Protein AF-0000000074528475 (afdb_homodimer)

Solvent-accessible surface area (backbone atoms only — not comparable to full-atom values): 18283 Å² total; per-residue (Å²): 131,87,57,71,60,42,87,78,33,61,71,55,37,51,51,33,53,51,33,56,56,43,53,60,43,40,64,54,45,65,37,31,79,77,36,40,84,79,42,45,85,82,44,47,70,70,46,51,44,47,40,41,65,72,40,36,66,76,56,56,47,45,60,71,68,71,45,48,54,48,57,44,45,52,42,52,44,38,60,70,51,47,49,62,44,30,58,54,47,39,50,26,50,61,68,47,45,54,80,47,40,64,59,42,37,41,48,19,33,33,47,39,51,58,45,47,27,53,52,41,23,25,72,69,24,83,90,37,54,52,82,47,63,66,54,52,47,54,59,42,49,60,35,50,54,29,49,52,49,30,52,49,39,70,75,28,91,48,71,52,45,64,73,62,51,57,56,74,72,106,132,88,58,70,60,41,88,80,33,62,70,54,37,51,52,32,52,53,32,57,54,42,54,60,42,41,66,56,44,65,36,31,80,76,36,40,85,80,42,45,84,80,45,48,69,68,45,51,44,46,40,40,65,71,40,37,66,76,56,57,48,43,58,70,69,70,45,49,54,46,57,45,44,51,41,51,44,37,62,70,51,49,49,61,44,30,56,54,47,38,50,25,50,60,69,46,44,53,79,48,40,62,60,42,37,41,49,20,33,33,47,38,50,59,44,47,28,53,53,39,23,26,72,70,24,83,90,38,55,51,84,50,62,67,54,52,47,55,58,43,50,62,33,51,52,31,50,52,49,30,50,50,41,69,76,28,89,49,71,53,46,61,72,62,52,58,57,74,74,104

InterPro domains:
  IPR016964 Sigma intracellular receptor 2 [PIRSF031032] (12-163)
  IPR033118 EXPERA domain [PF05241] (47-153)
  IPR033118 EXPERA domain [PS51751] (11-150)
  IPR051987 Sigma-2 receptor-like [PTHR31204] (5-165)

Structure (mmCIF, N/CA/C/O backbone):
data_AF-0000000074528475-model_v1
#
loop_
_entity.id
_entity.type
_entity.pdbx_description
1 polymer 'Uncharacterized protein FM151'
#
loop_
_atom_site.group_PDB
_atom_site.id
_atom_site.type_symbol
_atom_site.label_atom_id
_atom_site.label_alt_id
_atom_site.label_comp_id
_atom_site.label_asym_id
_atom_site.label_entity_id
_atom_site.label_seq_id
_atom_site.pdbx_PDB_ins_code
_atom_site.Cartn_x
_atom_site.Cartn_y
_atom_site.Cartn_z
_atom_site.occupancy
_atom_site.B_iso_or_equiv
_atom_site.auth_seq_id
_atom_site.auth_comp_id
_atom_site.auth_asym_id
_atom_site.auth_atom_id
_atom_site.pdbx_PDB_model_num
ATOM 1 N N . MET A 1 1 ? 10.703 29.344 15.305 1 57.25 1 MET A N 1
ATOM 2 C CA . MET A 1 1 ? 11.805 28.922 16.172 1 57.25 1 MET A CA 1
ATOM 3 C C . MET A 1 1 ? 12.75 27.984 15.422 1 57.25 1 MET A C 1
ATOM 5 O O . MET A 1 1 ? 12.336 27.281 14.5 1 57.25 1 MET A O 1
ATOM 9 N N . ALA A 1 2 ? 14.094 28.062 15.734 1 72.69 2 ALA A N 1
ATOM 10 C CA . ALA A 1 2 ? 15.133 27.297 15.039 1 72.69 2 ALA A CA 1
ATOM 11 C C . ALA A 1 2 ? 14.984 25.812 15.305 1 72.69 2 ALA A C 1
ATOM 13 O O . ALA A 1 2 ? 14.688 25.391 16.422 1 72.69 2 ALA A O 1
ATOM 14 N N . VAL A 1 3 ? 14.945 24.969 14.242 1 78.62 3 VAL A N 1
ATOM 15 C CA . VAL A 1 3 ? 14.922 23.516 14.344 1 78.62 3 VAL A CA 1
ATOM 16 C C . VAL A 1 3 ? 16.266 23.016 14.867 1 78.62 3 VAL A C 1
ATOM 18 O O . VAL A 1 3 ? 17.328 23.375 14.328 1 78.62 3 VAL A O 1
ATOM 21 N N . PRO A 1 4 ? 16.219 22.344 15.984 1 84.19 4 PRO A N 1
ATOM 22 C CA . PRO A 1 4 ? 17.469 21.781 16.484 1 84.19 4 PRO A CA 1
ATOM 23 C C . PRO A 1 4 ? 18.188 20.922 15.453 1 84.19 4 PRO A C 1
ATOM 25 O O . PRO A 1 4 ? 17.562 20.453 14.492 1 84.19 4 PRO A O 1
ATOM 28 N N . SER A 1 5 ? 19.5 20.812 15.695 1 85.81 5 SER A N 1
ATOM 29 C CA . SER A 1 5 ? 20.297 19.938 14.82 1 85.81 5 SER A CA 1
ATOM 30 C C . SER A 1 5 ? 19.688 18.547 14.75 1 85.81 5 SER A C 1
ATOM 32 O O . SER A 1 5 ? 19.062 18.078 15.695 1 85.81 5 SER A O 1
ATOM 34 N N . ILE A 1 6 ? 19.922 17.875 13.641 1 88.5 6 ILE A N 1
ATOM 35 C CA . ILE A 1 6 ? 19.359 16.547 13.422 1 88.5 6 ILE A CA 1
ATOM 36 C C . ILE A 1 6 ? 19.938 15.57 14.445 1 88.5 6 ILE A C 1
ATOM 38 O O . ILE A 1 6 ? 19.281 14.594 14.82 1 88.5 6 ILE A O 1
ATOM 42 N N . PHE A 1 7 ? 21.141 15.758 14.961 1 88.75 7 PHE A N 1
ATOM 43 C CA . PHE A 1 7 ? 21.797 14.875 15.906 1 88.75 7 PHE A CA 1
ATOM 44 C C . PHE A 1 7 ? 21.125 14.945 17.281 1 88.75 7 PHE A C 1
ATOM 46 O O . PHE A 1 7 ? 21.328 14.062 18.109 1 88.75 7 PHE A O 1
ATOM 53 N N . SER A 1 8 ? 20.328 15.938 17.516 1 88.81 8 SER A N 1
ATOM 54 C CA . SER A 1 8 ? 19.594 16.078 18.766 1 88.81 8 SER A CA 1
ATOM 55 C C . SER A 1 8 ? 18.172 15.539 18.641 1 88.81 8 SER A C 1
ATOM 57 O O . SER A 1 8 ? 17.406 15.594 19.609 1 88.81 8 SER A O 1
ATOM 59 N N . ARG A 1 9 ? 17.859 15.023 17.5 1 92.19 9 ARG A N 1
ATOM 60 C CA . ARG A 1 9 ? 16.562 14.422 17.203 1 92.19 9 ARG A CA 1
ATOM 61 C C . ARG A 1 9 ? 16.719 12.961 16.797 1 92.19 9 ARG A C 1
ATOM 63 O O . ARG A 1 9 ? 16.641 12.625 15.617 1 92.19 9 ARG A O 1
ATOM 70 N N . PRO A 1 10 ? 16.828 12.125 17.719 1 93.31 10 PRO A N 1
ATOM 71 C CA . PRO A 1 10 ? 17.25 10.75 17.422 1 93.31 10 PRO A CA 1
ATOM 72 C C . PRO A 1 10 ? 16.281 10.039 16.469 1 93.31 10 PRO A C 1
ATOM 74 O O . PRO A 1 10 ? 16.719 9.305 15.586 1 93.31 10 PRO A O 1
ATOM 77 N N . LEU A 1 11 ? 15.016 10.195 16.719 1 94.88 11 LEU A N 1
ATOM 78 C CA . LEU A 1 11 ? 14.062 9.516 15.844 1 94.88 11 LEU A CA 1
ATOM 79 C C . LEU A 1 11 ? 14.156 10.055 14.422 1 94.88 11 LEU A C 1
ATOM 81 O O . LEU A 1 11 ? 14.141 9.289 13.461 1 94.88 11 LEU A O 1
ATOM 85 N N . HIS A 1 12 ? 14.266 11.344 14.289 1 95.94 12 HIS A N 1
ATOM 86 C CA . HIS A 1 12 ? 14.406 11.945 12.969 1 95.94 12 HIS A CA 1
ATOM 87 C C . HIS A 1 12 ? 15.734 11.555 12.32 1 95.94 12 HIS A C 1
ATOM 89 O O . HIS A 1 12 ? 15.812 11.414 11.102 1 95.94 12 HIS A O 1
ATOM 95 N N . LEU A 1 13 ? 16.734 11.398 13.18 1 96.88 13 LEU A N 1
ATOM 96 C CA . LEU A 1 13 ? 18.016 10.938 12.68 1 96.88 13 LEU A CA 1
ATOM 97 C C . LEU A 1 13 ? 17.906 9.523 12.109 1 96.88 13 LEU A C 1
ATOM 99 O O . LEU A 1 13 ? 18.469 9.219 11.062 1 96.88 13 LEU A O 1
ATOM 103 N N . ILE A 1 14 ? 17.203 8.703 12.797 1 97.88 14 ILE A N 1
ATOM 104 C CA . ILE A 1 14 ? 16.969 7.344 12.328 1 97.88 14 ILE A CA 1
ATOM 105 C C . ILE A 1 14 ? 16.281 7.371 10.961 1 97.88 14 ILE A C 1
ATOM 107 O O . ILE A 1 14 ? 16.672 6.652 10.047 1 97.88 14 ILE A O 1
ATOM 111 N N . PHE A 1 15 ? 15.266 8.211 10.844 1 98.31 15 PHE A N 1
ATOM 112 C CA . PHE A 1 15 ? 14.57 8.32 9.562 1 98.31 15 PHE A CA 1
ATOM 113 C C . PHE A 1 15 ? 15.516 8.805 8.469 1 98.31 15 PHE A C 1
ATOM 115 O O . PHE A 1 15 ? 15.5 8.281 7.355 1 98.31 15 PHE A O 1
ATOM 122 N N . PHE A 1 16 ? 16.328 9.773 8.836 1 98.06 16 PHE A N 1
ATOM 123 C CA . PHE A 1 16 ? 17.281 10.312 7.867 1 98.06 16 PHE A CA 1
ATOM 124 C C . PHE A 1 16 ? 18.234 9.227 7.383 1 98.06 16 PHE A C 1
ATOM 126 O O . PHE A 1 16 ? 18.438 9.07 6.18 1 98.06 16 PHE A O 1
ATOM 133 N N . ILE A 1 17 ? 18.797 8.453 8.242 1 98.25 17 ILE A N 1
ATOM 134 C CA . ILE A 1 17 ? 19.75 7.395 7.902 1 98.25 17 ILE A CA 1
ATOM 135 C C . ILE A 1 17 ? 19.047 6.328 7.059 1 98.25 17 ILE A C 1
ATOM 137 O O . ILE A 1 17 ? 19.641 5.793 6.117 1 98.25 17 ILE A O 1
ATOM 141 N N . TYR A 1 18 ? 17.875 6.047 7.426 1 98.56 18 TYR A N 1
ATOM 142 C CA . TYR A 1 18 ? 17.062 5.09 6.691 1 98.56 18 TYR A CA 1
ATOM 143 C C . TYR A 1 18 ? 16.891 5.52 5.238 1 98.56 18 TYR A C 1
ATOM 145 O O . TYR A 1 18 ? 17.156 4.742 4.316 1 98.56 18 TYR A O 1
ATOM 153 N N . PHE A 1 19 ? 16.469 6.754 5.004 1 98.62 19 PHE A N 1
ATOM 154 C CA . PHE A 1 19 ? 16.25 7.238 3.65 1 98.62 19 PHE A CA 1
ATOM 155 C C . PHE A 1 19 ? 17.562 7.371 2.891 1 98.62 19 PHE A C 1
ATOM 157 O O . PHE A 1 19 ? 17.641 7.027 1.709 1 98.62 19 PHE A O 1
ATOM 164 N N . LEU A 1 20 ? 18.594 7.832 3.572 1 98.31 20 LEU A N 1
ATOM 165 C CA . LEU A 1 20 ? 19.891 8.016 2.934 1 98.31 20 LEU A CA 1
ATOM 166 C C . LEU A 1 20 ? 20.453 6.676 2.459 1 98.31 20 LEU A C 1
ATOM 168 O O . LEU A 1 20 ? 20.938 6.57 1.331 1 98.31 20 LEU A O 1
ATOM 172 N N . SER A 1 21 ? 20.344 5.695 3.277 1 97.56 21 SER A N 1
ATOM 173 C CA . SER A 1 21 ? 20.891 4.387 2.939 1 97.56 21 SER A CA 1
ATOM 174 C C . SER A 1 21 ? 20.078 3.711 1.842 1 97.56 21 SER A C 1
ATOM 176 O O . SER A 1 21 ? 20.594 2.891 1.087 1 97.56 21 SER A O 1
ATOM 178 N N . HIS A 1 22 ? 18.844 4.031 1.756 1 97.56 22 HIS A N 1
ATOM 179 C CA . HIS A 1 22 ? 17.984 3.408 0.769 1 97.56 22 HIS A CA 1
ATOM 180 C C . HIS A 1 22 ? 18.344 3.854 -0.645 1 97.56 22 HIS A C 1
ATOM 182 O O . HIS A 1 22 ? 18.062 3.143 -1.613 1 97.56 22 HIS A O 1
ATOM 188 N N . ILE A 1 23 ? 18.906 5.027 -0.75 1 97.56 23 ILE A N 1
ATOM 189 C CA . ILE A 1 23 ? 19.234 5.578 -2.061 1 97.56 23 ILE A CA 1
ATOM 190 C C . ILE A 1 23 ? 20.203 4.648 -2.785 1 97.56 23 ILE A C 1
ATOM 192 O O . ILE A 1 23 ? 19.875 4.098 -3.84 1 97.56 23 ILE A O 1
ATOM 196 N N . PRO A 1 24 ? 21.391 4.316 -2.268 1 95.69 24 PRO A N 1
ATOM 197 C CA . PRO A 1 24 ? 22.281 3.393 -2.98 1 95.69 24 PRO A CA 1
ATOM 198 C C . PRO A 1 24 ? 21.734 1.967 -3.021 1 95.69 24 PRO A C 1
ATOM 200 O O . PRO A 1 24 ? 21.953 1.248 -4 1 95.69 24 PRO A O 1
ATOM 203 N N . ILE A 1 25 ? 21 1.5 -2.055 1 95.31 25 ILE A N 1
ATOM 204 C CA . ILE A 1 25 ? 20.453 0.143 -1.998 1 95.31 25 ILE A CA 1
ATOM 205 C C . ILE A 1 25 ? 19.438 -0.053 -3.109 1 95.31 25 ILE A C 1
ATOM 207 O O . ILE A 1 25 ? 19.422 -1.086 -3.783 1 95.31 25 ILE A O 1
ATOM 211 N N . THR A 1 26 ? 18.578 0.941 -3.242 1 96.5 26 THR A N 1
ATOM 212 C CA . THR A 1 26 ? 17.578 0.866 -4.293 1 96.5 26 THR A CA 1
ATOM 213 C C . THR A 1 26 ? 18.234 0.787 -5.668 1 96.5 26 THR A C 1
ATOM 215 O O . THR A 1 26 ? 17.844 -0.034 -6.5 1 96.5 26 THR A O 1
ATOM 218 N N . ILE A 1 27 ? 19.281 1.539 -5.93 1 94.19 27 ILE A N 1
ATOM 219 C CA . ILE A 1 27 ? 19.938 1.599 -7.23 1 94.19 27 ILE A CA 1
ATOM 220 C C . ILE A 1 27 ? 20.734 0.32 -7.461 1 94.19 27 ILE A C 1
ATOM 222 O O . ILE A 1 27 ? 20.641 -0.294 -8.523 1 94.19 27 ILE A O 1
ATOM 226 N N . MET A 1 28 ? 21.422 -0.174 -6.461 1 93.62 28 MET A N 1
ATOM 227 C CA . MET A 1 28 ? 22.406 -1.237 -6.645 1 93.62 28 MET A CA 1
ATOM 228 C C . MET A 1 28 ? 21.766 -2.609 -6.465 1 93.62 28 MET A C 1
ATOM 230 O O . MET A 1 28 ? 22.203 -3.588 -7.07 1 93.62 28 MET A O 1
ATOM 234 N N . ILE A 1 29 ? 20.75 -2.646 -5.641 1 94.88 29 ILE A N 1
ATOM 235 C CA . ILE A 1 29 ? 20.25 -3.961 -5.238 1 94.88 29 ILE A CA 1
ATOM 236 C C . ILE A 1 29 ? 18.812 -4.133 -5.691 1 94.88 29 ILE A C 1
ATOM 238 O O . ILE A 1 29 ? 18.531 -4.914 -6.605 1 94.88 29 ILE A O 1
ATOM 242 N N . ASP A 1 30 ? 17.922 -3.295 -5.223 1 96 30 ASP A N 1
ATOM 243 C CA . ASP A 1 30 ? 16.484 -3.523 -5.367 1 96 30 ASP A CA 1
ATOM 244 C C . ASP A 1 30 ? 16.062 -3.428 -6.832 1 96 30 ASP A C 1
ATOM 246 O O . ASP A 1 30 ? 15.203 -4.18 -7.285 1 96 30 ASP A O 1
ATOM 250 N N . SER A 1 31 ? 16.641 -2.539 -7.531 1 97.25 31 SER A N 1
ATOM 251 C CA . SER A 1 31 ? 16.188 -2.291 -8.891 1 97.25 31 SER A CA 1
ATOM 252 C C . SER A 1 31 ? 16.906 -3.18 -9.891 1 97.25 31 SER A C 1
ATOM 254 O O . SER A 1 31 ? 16.516 -3.26 -11.062 1 97.25 31 SER A O 1
ATOM 256 N N . GLN A 1 32 ? 17.922 -3.861 -9.477 1 97.44 32 GLN A N 1
ATOM 257 C CA . GLN A 1 32 ? 18.797 -4.594 -10.375 1 97.44 32 GLN A CA 1
ATOM 258 C C . GLN A 1 32 ? 18.031 -5.641 -11.172 1 97.44 32 GLN A C 1
ATOM 260 O O . GLN A 1 32 ? 18.141 -5.703 -12.398 1 97.44 32 GLN A O 1
ATOM 265 N N . PRO A 1 33 ? 17.188 -6.469 -10.547 1 97.06 33 PRO A N 1
ATOM 266 C CA . PRO A 1 33 ? 16.469 -7.465 -11.344 1 97.06 33 PRO A CA 1
ATOM 267 C C . PRO A 1 33 ? 15.539 -6.836 -12.383 1 97.06 33 PRO A C 1
ATOM 269 O O . PRO A 1 33 ? 15.25 -7.449 -13.414 1 97.06 33 PRO A O 1
ATOM 272 N N . LEU A 1 34 ? 15.117 -5.688 -12.102 1 97.5 34 LEU A N 1
ATOM 273 C CA . LEU A 1 34 ? 14.195 -4.992 -12.992 1 97.5 34 LEU A CA 1
ATOM 274 C C . LEU A 1 34 ? 14.945 -4.344 -14.148 1 97.5 34 LEU A C 1
ATOM 276 O O . LEU A 1 34 ? 14.469 -4.348 -15.289 1 97.5 34 LEU A O 1
ATOM 280 N N . LEU A 1 35 ? 16.172 -3.848 -13.883 1 96.94 35 LEU A N 1
ATOM 281 C CA . LEU A 1 35 ? 16.781 -2.908 -14.82 1 96.94 35 LEU A CA 1
ATOM 282 C C . LEU A 1 35 ? 18.016 -3.521 -15.484 1 96.94 35 LEU A C 1
ATOM 284 O O . LEU A 1 35 ? 18.5 -3.008 -16.5 1 96.94 35 LEU A O 1
ATOM 288 N N . VAL A 1 36 ? 18.562 -4.562 -14.969 1 95 36 VAL A N 1
ATOM 289 C CA . VAL A 1 36 ? 19.844 -5.102 -15.391 1 95 36 VAL A CA 1
ATOM 290 C C . VAL A 1 36 ? 19.797 -5.449 -16.875 1 95 36 VAL A C 1
ATOM 292 O O . VAL A 1 36 ? 20.781 -5.254 -17.609 1 95 36 VAL A O 1
ATOM 295 N N . ASP A 1 37 ? 18.703 -5.914 -17.406 1 94 37 ASP A N 1
ATOM 296 C CA . ASP A 1 37 ? 18.594 -6.293 -18.812 1 94 37 ASP A CA 1
ATOM 297 C C . ASP A 1 37 ? 18.297 -5.078 -19.688 1 94 37 ASP A C 1
ATOM 299 O O . ASP A 1 37 ? 18.672 -5.047 -20.859 1 94 37 ASP A O 1
ATOM 303 N N . LYS A 1 38 ? 17.656 -4.09 -19.141 1 93.69 38 LYS A N 1
ATOM 304 C CA . LYS A 1 38 ? 17.234 -2.914 -19.906 1 93.69 38 LYS A CA 1
ATOM 305 C C . LYS A 1 38 ? 18.359 -1.881 -19.984 1 93.69 38 LYS A C 1
ATOM 307 O O . LYS A 1 38 ? 18.5 -1.194 -21 1 93.69 38 LYS A O 1
ATOM 312 N N . ILE A 1 39 ? 19.078 -1.798 -18.906 1 94.06 39 ILE A N 1
ATOM 313 C CA . ILE A 1 39 ? 20.172 -0.843 -18.828 1 94.06 39 ILE A CA 1
ATOM 314 C C . ILE A 1 39 ? 21.406 -1.528 -18.266 1 94.06 39 ILE A C 1
ATOM 316 O O . ILE A 1 39 ? 21.859 -1.205 -17.156 1 94.06 39 ILE A O 1
ATOM 320 N N . PRO A 1 40 ? 22.016 -2.365 -18.953 1 91.88 40 PRO A N 1
ATOM 321 C CA . PRO A 1 40 ? 23.141 -3.158 -18.438 1 91.88 40 PRO A CA 1
ATOM 322 C C . PRO A 1 40 ? 24.328 -2.295 -18 1 91.88 40 PRO A C 1
ATOM 324 O O . PRO A 1 40 ? 25.062 -2.672 -17.078 1 91.88 40 PRO A O 1
ATOM 327 N N . GLN A 1 41 ? 24.422 -1.152 -18.547 1 92.62 41 GLN A N 1
ATOM 328 C CA . GLN A 1 41 ? 25.562 -0.288 -18.234 1 92.62 41 GLN A CA 1
ATOM 329 C C . GLN A 1 41 ? 25.5 0.189 -16.781 1 92.62 41 GLN A C 1
ATOM 331 O O . GLN A 1 41 ? 26.516 0.542 -16.188 1 92.62 41 GLN A O 1
ATOM 336 N N . LEU A 1 42 ? 24.266 0.176 -16.25 1 91.88 42 LEU A N 1
ATOM 337 C CA . LEU A 1 42 ? 24.078 0.618 -14.875 1 91.88 42 LEU A CA 1
ATOM 338 C C . LEU A 1 42 ? 24.531 -0.456 -13.891 1 91.88 42 LEU A C 1
ATOM 340 O O . LEU A 1 42 ? 24.703 -0.181 -12.703 1 91.88 42 LEU A O 1
ATOM 344 N N . TYR A 1 43 ? 24.766 -1.609 -14.398 1 94.62 43 TYR A N 1
ATOM 345 C CA . TYR A 1 43 ? 25.062 -2.732 -13.523 1 94.62 43 TYR A CA 1
ATOM 346 C C . TYR A 1 43 ? 26.281 -3.508 -14.023 1 94.62 43 TYR A C 1
ATOM 348 O O . TYR A 1 43 ? 26.156 -4.656 -14.453 1 94.62 43 TYR A O 1
ATOM 356 N N . PRO A 1 44 ? 27.438 -2.951 -13.852 1 93.62 44 PRO A N 1
ATOM 357 C CA . PRO A 1 44 ? 28.656 -3.695 -14.188 1 93.62 44 PRO A CA 1
ATOM 358 C C . PRO A 1 44 ? 28.812 -4.965 -13.352 1 93.62 44 PRO A C 1
ATOM 360 O O . PRO A 1 44 ? 28.109 -5.156 -12.367 1 93.62 44 PRO A O 1
ATOM 363 N N . PRO A 1 45 ? 29.719 -5.762 -13.703 1 94.31 45 PRO A N 1
ATOM 364 C CA . PRO A 1 45 ? 29.891 -7.062 -13.055 1 94.31 45 PRO A CA 1
ATOM 365 C C . PRO A 1 45 ? 30.062 -6.949 -11.539 1 94.31 45 PRO A C 1
ATOM 367 O O . PRO A 1 45 ? 29.516 -7.77 -10.797 1 94.31 45 PRO A O 1
ATOM 370 N N . ILE A 1 46 ? 30.688 -5.996 -11.109 1 94.06 46 ILE A N 1
ATOM 371 C CA . ILE A 1 46 ? 30.953 -5.855 -9.68 1 94.06 46 ILE A CA 1
ATOM 372 C C . ILE A 1 46 ? 29.641 -5.656 -8.93 1 94.06 46 ILE A C 1
ATOM 374 O O . ILE A 1 46 ? 29.453 -6.188 -7.836 1 94.06 46 ILE A O 1
ATOM 378 N N . ILE A 1 47 ? 28.734 -4.879 -9.445 1 94 47 ILE A N 1
ATOM 379 C CA . ILE A 1 47 ? 27.453 -4.609 -8.812 1 94 47 ILE A CA 1
ATOM 380 C C . ILE A 1 47 ? 26.594 -5.863 -8.844 1 94 47 ILE A C 1
ATOM 382 O O . ILE A 1 47 ? 25.891 -6.172 -7.871 1 94 47 ILE A O 1
ATOM 386 N N . LYS A 1 48 ? 26.609 -6.535 -9.922 1 95.38 48 LYS A N 1
ATOM 387 C CA . LYS A 1 48 ? 25.891 -7.801 -10.023 1 95.38 48 LYS A CA 1
ATOM 388 C C . LYS A 1 48 ? 26.391 -8.797 -8.977 1 95.38 48 LYS A C 1
ATOM 390 O O . LYS A 1 48 ? 25.594 -9.516 -8.367 1 95.38 48 LYS A O 1
ATOM 395 N N . GLN A 1 49 ? 27.672 -8.773 -8.805 1 94.44 49 GLN A N 1
ATOM 396 C CA . GLN A 1 49 ? 28.281 -9.688 -7.84 1 94.44 49 GLN A CA 1
ATOM 397 C C . GLN A 1 49 ? 27.875 -9.328 -6.414 1 94.44 49 GLN A C 1
ATOM 399 O O . GLN A 1 49 ? 27.734 -10.211 -5.566 1 94.44 49 GLN A O 1
ATOM 404 N N . ILE A 1 50 ? 27.75 -8.109 -6.207 1 92.75 50 ILE A N 1
ATOM 405 C CA . ILE A 1 50 ? 27.328 -7.664 -4.879 1 92.75 50 ILE A CA 1
ATOM 406 C C . ILE A 1 50 ? 25.969 -8.242 -4.543 1 92.75 50 ILE A C 1
ATOM 408 O O . ILE A 1 50 ? 25.781 -8.844 -3.48 1 92.75 50 ILE A O 1
ATOM 412 N N . LEU A 1 51 ? 25.031 -8.109 -5.367 1 94.12 51 LEU A N 1
ATOM 413 C CA . LEU A 1 51 ? 23.688 -8.648 -5.141 1 94.12 51 LEU A CA 1
ATOM 414 C C . LEU A 1 51 ? 23.734 -10.164 -4.992 1 94.12 51 LEU A C 1
ATOM 416 O O . LEU A 1 51 ? 23.156 -10.719 -4.055 1 94.12 51 LEU A O 1
ATOM 420 N N . ASN A 1 52 ? 24.453 -10.805 -5.855 1 95.75 52 ASN A N 1
ATOM 421 C CA . ASN A 1 52 ? 24.484 -12.258 -5.859 1 95.75 52 ASN A CA 1
ATOM 422 C C . ASN A 1 52 ? 25.188 -12.805 -4.613 1 95.75 52 ASN A C 1
ATOM 424 O O . ASN A 1 52 ? 24.641 -13.648 -3.908 1 95.75 52 ASN A O 1
ATOM 428 N N . ASP A 1 53 ? 26.344 -12.266 -4.348 1 95.81 53 ASP A N 1
ATOM 429 C CA . ASP A 1 53 ? 27.203 -12.844 -3.32 1 95.81 53 ASP A CA 1
ATOM 430 C C . ASP A 1 53 ? 26.766 -12.414 -1.925 1 95.81 53 ASP A C 1
ATOM 432 O O . ASP A 1 53 ? 26.922 -13.164 -0.958 1 95.81 53 ASP A O 1
ATOM 436 N N . HIS A 1 54 ? 26.172 -11.258 -1.86 1 93.75 54 HIS A N 1
ATOM 437 C CA . HIS A 1 54 ? 25.922 -10.703 -0.531 1 93.75 54 HIS A CA 1
ATOM 438 C C . HIS A 1 54 ? 24.453 -10.797 -0.157 1 93.75 54 HIS A C 1
ATOM 440 O O . HIS A 1 54 ? 24.078 -10.578 1.002 1 93.75 54 HIS A O 1
ATOM 446 N N . TRP A 1 55 ? 23.625 -11.18 -1.112 1 96.44 55 TRP A N 1
ATOM 447 C CA . TRP A 1 55 ? 22.219 -11.234 -0.749 1 96.44 55 TRP A CA 1
ATOM 448 C C . TRP A 1 55 ? 21.562 -12.492 -1.292 1 96.44 55 TRP A C 1
ATOM 450 O O . TRP A 1 55 ? 21.031 -13.297 -0.527 1 96.44 55 TRP A O 1
ATOM 460 N N . LEU A 1 56 ? 21.672 -12.781 -2.492 1 97.25 56 LEU A N 1
ATOM 461 C CA . LEU A 1 56 ? 20.938 -13.883 -3.105 1 97.25 56 LEU A CA 1
ATOM 462 C C . LEU A 1 56 ? 21.5 -15.227 -2.662 1 97.25 56 LEU A C 1
ATOM 464 O O . LEU A 1 56 ? 20.75 -16.109 -2.219 1 97.25 56 LEU A O 1
ATOM 468 N N . GLU A 1 57 ? 22.734 -15.398 -2.756 1 96.06 57 GLU A N 1
ATOM 469 C CA . GLU A 1 57 ? 23.359 -16.672 -2.432 1 96.06 57 GLU A CA 1
ATOM 470 C C . GLU A 1 57 ? 23.234 -16.984 -0.942 1 96.06 57 GLU A C 1
ATOM 472 O O . GLU A 1 57 ? 22.797 -18.078 -0.562 1 96.06 57 GLU A O 1
ATOM 477 N N . PRO A 1 58 ? 23.578 -16.062 -0.132 1 96.62 58 PRO A N 1
ATOM 478 C CA . PRO A 1 58 ? 23.562 -16.391 1.293 1 96.62 58 PRO A CA 1
ATOM 479 C C . PRO A 1 58 ? 22.141 -16.547 1.843 1 96.62 58 PRO A C 1
ATOM 481 O O . PRO A 1 58 ? 21.922 -17.359 2.746 1 96.62 58 PRO A O 1
ATOM 484 N N . PHE A 1 59 ? 21.172 -15.758 1.318 1 97.12 59 PHE A N 1
ATOM 485 C CA . PHE A 1 59 ? 19.875 -15.734 1.983 1 97.12 59 PHE A CA 1
ATOM 486 C C . PHE A 1 59 ? 18.781 -16.328 1.092 1 97.12 59 PHE A C 1
ATOM 488 O O . PHE A 1 59 ? 17.641 -16.5 1.521 1 97.12 59 PHE A O 1
ATOM 495 N N . GLN A 1 60 ? 19.078 -16.625 -0.115 1 97.06 60 GLN A N 1
ATOM 496 C CA . GLN A 1 60 ? 18.203 -17.344 -1.04 1 97.06 60 GLN A CA 1
ATOM 497 C C . GLN A 1 60 ? 16.859 -16.641 -1.188 1 97.06 60 GLN A C 1
ATOM 499 O O . GLN A 1 60 ? 15.805 -17.266 -1.041 1 97.06 60 GLN A O 1
ATOM 504 N N . ASP A 1 61 ? 16.922 -15.398 -1.464 1 98.19 61 ASP A N 1
ATOM 505 C CA . ASP A 1 61 ? 15.719 -14.609 -1.691 1 98.19 61 ASP A CA 1
ATOM 506 C C . ASP A 1 61 ? 15.055 -14.984 -3.014 1 98.19 61 ASP A C 1
ATOM 508 O O . ASP A 1 61 ? 15.359 -14.406 -4.055 1 98.19 61 ASP A O 1
ATOM 512 N N . LYS A 1 62 ? 14.07 -15.828 -2.947 1 98.06 62 LYS A N 1
ATOM 513 C CA . LYS A 1 62 ? 13.438 -16.391 -4.137 1 98.06 62 LYS A CA 1
ATOM 514 C C . LYS A 1 62 ? 12.602 -15.344 -4.867 1 98.06 62 LYS A C 1
ATOM 516 O O . LYS A 1 62 ? 12.414 -15.43 -6.082 1 98.06 62 LYS A O 1
ATOM 521 N N . LEU A 1 63 ? 12.086 -14.398 -4.137 1 98.44 63 LEU A N 1
ATOM 522 C CA . LEU A 1 63 ? 11.312 -13.344 -4.789 1 98.44 63 LEU A CA 1
ATOM 523 C C . LEU A 1 63 ? 12.203 -12.531 -5.73 1 98.44 63 LEU A C 1
ATOM 525 O O . LEU A 1 63 ? 11.773 -12.172 -6.832 1 98.44 63 LEU A O 1
ATOM 529 N N . MET A 1 64 ? 13.406 -12.289 -5.27 1 97.81 64 MET A N 1
ATOM 530 C CA . MET A 1 64 ? 14.328 -11.5 -6.082 1 97.81 64 MET A CA 1
ATOM 531 C C . MET A 1 64 ? 14.875 -12.328 -7.242 1 97.81 64 MET A C 1
ATOM 533 O O . MET A 1 64 ? 15.242 -11.781 -8.281 1 97.81 64 MET A O 1
ATOM 537 N N . VAL A 1 65 ? 14.891 -13.625 -7.062 1 97.25 65 VAL A N 1
ATOM 538 C CA . VAL A 1 65 ? 15.406 -14.531 -8.086 1 97.25 65 VAL A CA 1
ATOM 539 C C . VAL A 1 65 ? 14.336 -14.766 -9.148 1 97.25 65 VAL A C 1
ATOM 541 O O . VAL A 1 65 ? 14.586 -14.578 -10.344 1 97.25 65 VAL A O 1
ATOM 544 N N . VAL A 1 66 ? 13.148 -15.164 -8.719 1 97.69 66 VAL A N 1
ATOM 545 C CA . VAL A 1 66 ? 12.055 -15.469 -9.633 1 97.69 66 VAL A CA 1
ATOM 546 C C . VAL A 1 66 ? 11.477 -14.172 -10.188 1 97.69 66 VAL A C 1
ATOM 548 O O . VAL A 1 66 ? 11.117 -14.102 -11.367 1 97.69 66 VAL A O 1
ATOM 551 N N . PHE A 1 67 ? 11.305 -13.133 -9.367 1 98.19 67 PHE A N 1
ATOM 552 C CA . PHE A 1 67 ? 10.891 -11.773 -9.703 1 98.19 67 PHE A CA 1
ATOM 553 C C . PHE A 1 67 ? 9.539 -11.781 -10.398 1 98.19 67 PHE A C 1
ATOM 555 O O . PHE A 1 67 ? 9.406 -11.258 -11.508 1 98.19 67 PHE A O 1
ATOM 562 N N . PRO A 1 68 ? 8.539 -12.297 -9.688 1 98.62 68 PRO A N 1
ATOM 563 C CA . PRO A 1 68 ? 7.207 -12.367 -10.297 1 98.62 68 PRO A CA 1
ATOM 564 C C . PRO A 1 68 ? 6.625 -10.992 -10.602 1 98.62 68 PRO A C 1
ATOM 566 O O . PRO A 1 68 ? 7.047 -9.992 -10.016 1 98.62 68 PRO A O 1
ATOM 569 N N . VAL A 1 69 ? 5.648 -10.961 -11.422 1 98.75 69 VAL A N 1
ATOM 570 C CA . VAL A 1 69 ? 5.102 -9.711 -11.953 1 98.75 69 VAL A CA 1
ATOM 571 C C . VAL A 1 69 ? 4.613 -8.836 -10.805 1 98.75 69 VAL A C 1
ATOM 573 O O . VAL A 1 69 ? 4.84 -7.621 -10.805 1 98.75 69 VAL A O 1
ATOM 576 N N . TRP A 1 70 ? 3.852 -9.461 -9.867 1 98.81 70 TRP A N 1
ATOM 577 C CA . TRP A 1 70 ? 3.328 -8.664 -8.758 1 98.81 70 TRP A CA 1
ATOM 578 C C . TRP A 1 70 ? 4.461 -8.039 -7.957 1 98.81 70 TRP A C 1
ATOM 580 O O . TRP A 1 70 ? 4.367 -6.879 -7.543 1 98.81 70 TRP A O 1
ATOM 590 N N . PHE A 1 71 ? 5.617 -8.734 -7.785 1 98.88 71 PHE A N 1
ATOM 591 C CA . PHE A 1 71 ? 6.785 -8.227 -7.074 1 98.88 71 PHE A CA 1
ATOM 592 C C . PHE A 1 71 ? 7.516 -7.184 -7.914 1 98.88 71 PHE A C 1
ATOM 594 O O . PHE A 1 71 ? 7.961 -6.16 -7.395 1 98.88 71 PHE A O 1
ATOM 601 N N . ALA A 1 72 ? 7.621 -7.395 -9.18 1 98.69 72 ALA A N 1
ATOM 602 C CA . ALA A 1 72 ? 8.242 -6.449 -10.102 1 98.69 72 ALA A CA 1
ATOM 603 C C . ALA A 1 72 ? 7.5 -5.113 -10.102 1 98.69 72 ALA A C 1
ATOM 605 O O . ALA A 1 72 ? 8.117 -4.055 -10.219 1 98.69 72 ALA A O 1
ATOM 606 N N . SER A 1 73 ? 6.203 -5.172 -9.984 1 98.81 73 SER A N 1
ATOM 607 C CA . SER A 1 73 ? 5.418 -3.941 -9.977 1 98.81 73 SER A CA 1
ATOM 608 C C . SER A 1 73 ? 5.754 -3.078 -8.766 1 98.81 73 SER A C 1
ATOM 610 O O . SER A 1 73 ? 5.738 -1.848 -8.852 1 98.81 73 SER A O 1
ATOM 612 N N . PHE A 1 74 ? 6.055 -3.68 -7.668 1 98.81 74 PHE A N 1
ATOM 613 C CA . PHE A 1 74 ? 6.492 -2.938 -6.492 1 98.81 74 PHE A CA 1
ATOM 614 C C . PHE A 1 74 ? 7.852 -2.293 -6.734 1 98.81 74 PHE A C 1
ATOM 616 O O . PHE A 1 74 ? 8.125 -1.198 -6.234 1 98.81 74 PHE A O 1
ATOM 623 N N . THR A 1 75 ? 8.711 -3.029 -7.457 1 98.56 75 THR A N 1
ATOM 624 C CA . THR A 1 75 ? 10.023 -2.475 -7.77 1 98.56 75 THR A CA 1
ATOM 625 C C . THR A 1 75 ? 9.891 -1.252 -8.672 1 98.56 75 THR A C 1
ATOM 627 O O . THR A 1 75 ? 10.633 -0.28 -8.523 1 98.56 75 THR A O 1
ATOM 630 N N . VAL A 1 76 ? 8.969 -1.284 -9.547 1 98.56 76 VAL A N 1
ATOM 631 C CA . VAL A 1 76 ? 8.688 -0.123 -10.391 1 98.56 76 VAL A CA 1
ATOM 632 C C . VAL A 1 76 ? 8.266 1.055 -9.516 1 98.56 76 VAL A C 1
ATOM 634 O O . VAL A 1 76 ? 8.75 2.174 -9.695 1 98.56 76 VAL A O 1
ATOM 637 N N . CYS A 1 77 ? 7.375 0.8 -8.562 1 98.69 77 CYS A N 1
ATOM 638 C CA . CYS A 1 77 ? 6.957 1.842 -7.633 1 98.69 77 CYS A CA 1
ATOM 639 C C . CYS A 1 77 ? 8.148 2.365 -6.832 1 98.69 77 CYS A C 1
ATOM 641 O O . CYS A 1 77 ? 8.219 3.557 -6.531 1 98.69 77 CYS A O 1
ATOM 643 N N . GLU A 1 78 ? 9.016 1.475 -6.504 1 98.44 78 GLU A N 1
ATOM 644 C CA . GLU A 1 78 ? 10.203 1.883 -5.754 1 98.44 78 GLU A CA 1
ATOM 645 C C . GLU A 1 78 ? 11.062 2.852 -6.562 1 98.44 78 GLU A C 1
ATOM 647 O O . GLU A 1 78 ? 11.477 3.893 -6.051 1 98.44 78 GLU A O 1
ATOM 652 N N . VAL A 1 79 ? 11.227 2.541 -7.766 1 97.62 79 VAL A N 1
ATOM 653 C CA . VAL A 1 79 ? 12.109 3.332 -8.617 1 97.62 79 VAL A CA 1
ATOM 654 C C . VAL A 1 79 ? 11.453 4.676 -8.93 1 97.62 79 VAL A C 1
ATOM 656 O O . VAL A 1 79 ? 12.109 5.719 -8.875 1 97.62 79 VAL A O 1
ATOM 659 N N . PHE A 1 80 ? 10.172 4.734 -9.094 1 97.69 80 PHE A N 1
ATOM 660 C CA . PHE A 1 80 ? 9.547 5.934 -9.633 1 97.69 80 PHE A CA 1
ATOM 661 C C . PHE A 1 80 ? 8.914 6.766 -8.523 1 97.69 80 PHE A C 1
ATOM 663 O O . PHE A 1 80 ? 8.766 7.98 -8.664 1 97.69 80 PHE A O 1
ATOM 670 N N . LEU A 1 81 ? 8.516 6.113 -7.48 1 98.31 81 LEU A N 1
ATOM 671 C CA . LEU A 1 81 ? 7.828 6.84 -6.418 1 98.31 81 LEU A CA 1
ATOM 672 C C . LEU A 1 81 ? 8.719 6.969 -5.188 1 98.31 81 LEU A C 1
ATOM 674 O O . LEU A 1 81 ? 8.992 8.078 -4.727 1 98.31 81 LEU A O 1
ATOM 678 N N . GLN A 1 82 ? 9.234 5.895 -4.727 1 98.62 82 GLN A N 1
ATOM 679 C CA . GLN A 1 82 ? 9.977 5.891 -3.473 1 98.62 82 GLN A CA 1
ATOM 680 C C . GLN A 1 82 ? 11.344 6.555 -3.641 1 98.62 82 GLN A C 1
ATOM 682 O O . GLN A 1 82 ? 11.75 7.371 -2.809 1 98.62 82 GLN A O 1
ATOM 687 N N . PHE A 1 83 ? 12 6.219 -4.715 1 98.5 83 PHE A N 1
ATOM 688 C CA . PHE A 1 83 ? 13.367 6.676 -4.914 1 98.5 83 PHE A CA 1
ATOM 689 C C . PHE A 1 83 ? 13.438 8.195 -4.941 1 98.5 83 PHE A C 1
ATOM 691 O O . PHE A 1 83 ? 14.211 8.805 -4.199 1 98.5 83 PHE A O 1
ATOM 698 N N . PRO A 1 84 ? 12.648 8.93 -5.758 1 98.38 84 PRO A N 1
ATOM 699 C CA . PRO A 1 84 ? 12.641 10.391 -5.68 1 98.38 84 PRO A CA 1
ATOM 700 C C . PRO A 1 84 ? 12.281 10.906 -4.285 1 98.38 84 PRO A C 1
ATOM 702 O O . PRO A 1 84 ? 12.836 11.906 -3.826 1 98.38 84 PRO A O 1
ATOM 705 N N . PHE A 1 85 ? 11.398 10.242 -3.686 1 98.81 85 PHE A N 1
ATOM 706 C CA . PHE A 1 85 ? 10.953 10.664 -2.359 1 98.81 85 PHE A CA 1
ATOM 707 C C . PHE A 1 85 ? 12.117 10.633 -1.369 1 98.81 85 PHE A C 1
ATOM 709 O O . PHE A 1 85 ? 12.188 11.469 -0.465 1 98.81 85 PHE A O 1
ATOM 716 N N . PHE A 1 86 ? 13.031 9.688 -1.505 1 98.81 86 PHE A N 1
ATOM 717 C CA . PHE A 1 86 ? 14.148 9.562 -0.582 1 98.81 86 PHE A CA 1
ATOM 718 C C . PHE A 1 86 ? 14.938 10.867 -0.51 1 98.81 86 PHE A C 1
ATOM 720 O O . PHE A 1 86 ? 15.391 11.266 0.566 1 98.81 86 PHE A O 1
ATOM 727 N N . PHE A 1 87 ? 15.086 11.547 -1.591 1 98.56 87 PHE A N 1
ATOM 728 C CA . PHE A 1 87 ? 15.859 12.781 -1.634 1 98.56 87 PHE A CA 1
ATOM 729 C C . PHE A 1 87 ? 15.117 13.914 -0.925 1 98.56 87 PHE A C 1
ATOM 731 O O . PHE A 1 87 ? 15.719 14.68 -0.171 1 98.56 87 PHE A O 1
ATOM 738 N N . PHE A 1 88 ? 13.836 13.969 -1.151 1 98.44 88 PHE A N 1
ATOM 739 C CA . PHE A 1 88 ? 13.016 14.969 -0.478 1 98.44 88 PHE A CA 1
ATOM 740 C C . PHE A 1 88 ? 13 14.734 1.026 1 98.44 88 PHE A C 1
ATOM 742 O O . PHE A 1 88 ? 13.055 15.68 1.812 1 98.44 88 PHE A O 1
ATOM 749 N N . ALA A 1 89 ? 12.914 13.484 1.327 1 98.56 89 ALA A N 1
ATOM 750 C CA . ALA A 1 89 ? 12.883 13.141 2.746 1 98.56 89 ALA A CA 1
ATOM 751 C C . ALA A 1 89 ? 14.188 13.516 3.432 1 98.56 89 ALA A C 1
ATOM 753 O O . ALA A 1 89 ? 14.188 14.117 4.508 1 98.56 89 ALA A O 1
ATOM 754 N N . CYS A 1 90 ? 15.289 13.195 2.836 1 98.06 90 CYS A N 1
ATOM 755 C CA . CYS A 1 90 ? 16.578 13.547 3.406 1 98.06 90 CYS A CA 1
ATOM 756 C C . CYS A 1 90 ? 16.688 15.047 3.645 1 98.06 90 CYS A C 1
ATOM 758 O O . CYS A 1 90 ? 17.062 15.484 4.734 1 98.06 90 CYS A O 1
ATOM 760 N N . TYR A 1 91 ? 16.312 15.805 2.674 1 97.94 91 TYR A N 1
ATOM 761 C CA . TYR A 1 91 ? 16.359 17.266 2.803 1 97.94 91 TYR A CA 1
ATOM 762 C C . TYR A 1 91 ? 15.461 17.734 3.939 1 97.94 91 TYR A C 1
ATOM 764 O O . TYR A 1 91 ? 15.891 18.516 4.797 1 97.94 91 TYR A O 1
ATOM 772 N N . ALA A 1 92 ? 14.258 17.266 3.941 1 97.56 92 ALA A N 1
ATOM 773 C CA . ALA A 1 92 ? 13.258 17.734 4.895 1 97.56 92 ALA A CA 1
ATOM 774 C C . ALA A 1 92 ? 13.648 17.359 6.324 1 97.56 92 ALA A C 1
ATOM 776 O O . ALA A 1 92 ? 13.406 18.141 7.258 1 97.56 92 ALA A O 1
ATOM 777 N N . PHE A 1 93 ? 14.195 16.219 6.52 1 96.94 93 PHE A N 1
ATOM 778 C CA . PHE A 1 93 ? 14.539 15.789 7.867 1 96.94 93 PHE A CA 1
ATOM 779 C C . PHE A 1 93 ? 15.75 16.547 8.398 1 96.94 93 PHE A C 1
ATOM 781 O O . PHE A 1 93 ? 15.852 16.812 9.594 1 96.94 93 PHE A O 1
ATOM 788 N N . ILE A 1 94 ? 16.672 16.938 7.527 1 95.75 94 ILE A N 1
ATOM 789 C CA . ILE A 1 94 ? 17.812 17.75 7.934 1 95.75 94 ILE A CA 1
ATOM 790 C C . ILE A 1 94 ? 17.344 19.172 8.211 1 95.75 94 ILE A C 1
ATOM 792 O O . ILE A 1 94 ? 17.688 19.75 9.25 1 95.75 94 ILE A O 1
ATOM 796 N N . ALA A 1 95 ? 16.547 19.703 7.297 1 95.38 95 ALA A N 1
ATOM 797 C CA . ALA A 1 95 ? 16.156 21.109 7.348 1 95.38 95 ALA A CA 1
ATOM 798 C C . ALA A 1 95 ? 14.992 21.312 8.312 1 95.38 95 ALA A C 1
ATOM 800 O O . ALA A 1 95 ? 14.703 22.453 8.703 1 95.38 95 ALA A O 1
ATOM 801 N N . GLY A 1 96 ? 14.352 20.281 8.656 1 94.12 96 GLY A N 1
ATOM 802 C CA . GLY A 1 96 ? 13.219 20.406 9.562 1 94.12 96 GLY A CA 1
ATOM 803 C C . GLY A 1 96 ? 11.992 21.016 8.898 1 94.12 96 GLY A C 1
ATOM 804 O O . GLY A 1 96 ? 11.422 21.984 9.398 1 94.12 96 GLY A O 1
ATOM 805 N N . LYS A 1 97 ? 11.57 20.422 7.758 1 95.06 97 LYS A N 1
ATOM 806 C CA . LYS A 1 97 ? 10.445 20.953 6.992 1 95.06 97 LYS A CA 1
ATOM 807 C C . LYS A 1 97 ? 9.172 20.172 7.289 1 95.06 97 LYS A C 1
ATOM 809 O O . LYS A 1 97 ? 9.07 18.984 6.953 1 95.06 97 LYS A O 1
ATOM 814 N N . ASN A 1 98 ? 8.18 20.797 7.805 1 95.38 98 ASN A N 1
ATOM 815 C CA . ASN A 1 98 ? 6.934 20.156 8.219 1 95.38 98 ASN A CA 1
ATOM 816 C C . ASN A 1 98 ? 6.137 19.641 7.02 1 95.38 98 ASN A C 1
ATOM 818 O O . ASN A 1 98 ? 5.309 18.75 7.156 1 95.38 98 ASN A O 1
ATOM 822 N N . TRP A 1 99 ? 6.367 20.234 5.883 1 95.75 99 TRP A N 1
ATOM 823 C CA . TRP A 1 99 ? 5.586 19.828 4.715 1 95.75 99 TRP A CA 1
ATOM 824 C C . TRP A 1 99 ? 5.848 18.375 4.352 1 95.75 99 TRP A C 1
ATOM 826 O O . TRP A 1 99 ? 5.113 17.781 3.555 1 95.75 99 TRP A O 1
ATOM 836 N N . ILE A 1 100 ? 6.828 17.719 4.945 1 98 100 ILE A N 1
ATOM 837 C CA . ILE A 1 100 ? 7.176 16.328 4.648 1 98 100 ILE A CA 1
ATOM 838 C C . ILE A 1 100 ? 6.168 15.391 5.309 1 98 100 ILE A C 1
ATOM 840 O O . ILE A 1 100 ? 6.145 14.195 5.02 1 98 100 ILE A O 1
ATOM 844 N N . ARG A 1 101 ? 5.348 15.852 6.211 1 97.75 101 ARG A N 1
ATOM 845 C CA . ARG A 1 101 ? 4.434 15.047 7.008 1 97.75 101 ARG A CA 1
ATOM 846 C C . ARG A 1 101 ? 3.516 14.219 6.117 1 97.75 101 ARG A C 1
ATOM 848 O O . ARG A 1 101 ? 3.49 12.984 6.219 1 97.75 101 ARG A O 1
ATOM 855 N N . ILE A 1 102 ? 2.801 14.852 5.203 1 98.5 102 ILE A N 1
ATOM 856 C CA . ILE A 1 102 ? 1.805 14.164 4.387 1 98.5 102 ILE A CA 1
ATOM 857 C C . ILE A 1 102 ? 2.502 13.227 3.402 1 98.5 102 ILE A C 1
ATOM 859 O O . ILE A 1 102 ? 2.154 12.047 3.303 1 98.5 102 ILE A O 1
ATOM 863 N N . PRO A 1 103 ? 3.559 13.703 2.713 1 98.56 103 PRO A N 1
ATOM 864 C CA . PRO A 1 103 ? 4.281 12.758 1.86 1 98.56 103 PRO A CA 1
ATOM 865 C C . PRO A 1 103 ? 4.828 11.562 2.637 1 98.56 103 PRO A C 1
ATOM 867 O O . PRO A 1 103 ? 4.871 10.445 2.111 1 98.56 103 PRO A O 1
ATOM 870 N N . SER A 1 104 ? 5.215 11.805 3.83 1 98.81 104 SER A N 1
ATOM 871 C CA . SER A 1 104 ? 5.734 10.711 4.648 1 98.81 104 SER A CA 1
ATOM 872 C C . SER A 1 104 ? 4.633 9.719 5.008 1 98.81 104 SER A C 1
ATOM 874 O O . SER A 1 104 ? 4.871 8.508 5.055 1 98.81 104 SER A O 1
ATOM 876 N N . ILE A 1 105 ? 3.473 10.211 5.277 1 98.81 105 ILE A N 1
ATOM 877 C CA . ILE A 1 105 ? 2.344 9.328 5.566 1 98.81 105 ILE A CA 1
ATOM 878 C C . ILE A 1 105 ? 2.037 8.469 4.344 1 98.81 105 ILE A C 1
ATOM 880 O O . ILE A 1 105 ? 1.842 7.258 4.461 1 98.81 105 ILE A O 1
ATOM 884 N N . ILE A 1 106 ? 2.049 9.07 3.225 1 98.94 106 ILE A N 1
ATOM 885 C CA . ILE A 1 106 ? 1.798 8.367 1.972 1 98.94 106 ILE A CA 1
ATOM 886 C C . ILE A 1 106 ? 2.889 7.324 1.735 1 98.94 106 ILE A C 1
ATOM 888 O O . ILE A 1 106 ? 2.596 6.156 1.463 1 98.94 106 ILE A O 1
ATOM 892 N N . TYR A 1 107 ? 4.125 7.75 1.907 1 98.88 107 TYR A N 1
ATOM 893 C CA . TYR A 1 107 ? 5.27 6.867 1.701 1 98.88 107 TYR A CA 1
ATOM 894 C C . TYR A 1 107 ? 5.219 5.68 2.652 1 98.88 107 TYR A C 1
ATOM 896 O O . TYR A 1 107 ? 5.352 4.531 2.225 1 98.88 107 TYR A O 1
ATOM 904 N N . ALA A 1 108 ? 5.066 5.988 3.895 1 98.94 108 ALA A N 1
ATOM 905 C CA . ALA A 1 108 ? 5.086 4.938 4.91 1 98.94 108 ALA A CA 1
ATOM 906 C C . ALA A 1 108 ? 3.967 3.93 4.68 1 98.94 108 ALA A C 1
ATOM 908 O O . ALA A 1 108 ? 4.191 2.719 4.73 1 98.94 108 ALA A O 1
ATOM 909 N N . THR A 1 109 ? 2.781 4.406 4.391 1 98.94 109 THR A N 1
ATOM 910 C CA . THR A 1 109 ? 1.64 3.537 4.125 1 98.94 109 THR A CA 1
ATOM 911 C C . THR A 1 109 ? 1.896 2.666 2.9 1 98.94 109 THR A C 1
ATOM 913 O O . THR A 1 109 ? 1.652 1.458 2.928 1 98.94 109 THR A O 1
ATOM 916 N N . HIS A 1 110 ? 2.387 3.264 1.878 1 98.94 110 HIS A N 1
ATOM 917 C CA . HIS A 1 110 ? 2.707 2.568 0.636 1 98.94 110 HIS A CA 1
ATOM 918 C C . HIS A 1 110 ? 3.707 1.442 0.877 1 98.94 110 HIS A C 1
ATOM 920 O O . HIS A 1 110 ? 3.465 0.297 0.491 1 98.94 110 HIS A O 1
ATOM 926 N N . VAL A 1 111 ? 4.777 1.764 1.577 1 98.88 111 VAL A N 1
ATOM 927 C CA . VAL A 1 111 ? 5.844 0.788 1.783 1 98.88 111 VAL A CA 1
ATOM 928 C C . VAL A 1 111 ? 5.344 -0.336 2.689 1 98.88 111 VAL A C 1
ATOM 930 O O . VAL A 1 111 ? 5.59 -1.515 2.42 1 98.88 111 VAL A O 1
ATOM 933 N N . MET A 1 112 ? 4.668 0.06 3.719 1 98.88 112 MET A N 1
ATOM 934 C CA . MET A 1 112 ? 4.125 -0.964 4.605 1 98.88 112 MET A CA 1
ATOM 935 C C . MET A 1 112 ? 3.197 -1.905 3.844 1 98.88 112 MET A C 1
ATOM 937 O O . MET A 1 112 ? 3.232 -3.119 4.051 1 98.88 112 MET A O 1
ATOM 941 N N . THR A 1 113 ? 2.389 -1.365 2.99 1 98.88 113 THR A N 1
ATOM 942 C CA . THR A 1 113 ? 1.456 -2.172 2.209 1 98.88 113 THR A CA 1
ATOM 943 C C . THR A 1 113 ? 2.209 -3.135 1.295 1 98.88 113 THR A C 1
ATOM 945 O O . THR A 1 113 ? 1.808 -4.289 1.138 1 98.88 113 THR A O 1
ATOM 948 N N . THR A 1 114 ? 3.301 -2.721 0.681 1 98.88 114 THR A N 1
ATOM 949 C CA . THR A 1 114 ? 4.055 -3.584 -0.219 1 98.88 114 THR A CA 1
ATOM 950 C C . THR A 1 114 ? 4.672 -4.754 0.543 1 98.88 114 THR A C 1
ATOM 952 O O . THR A 1 114 ? 4.867 -5.832 -0.019 1 98.88 114 THR A O 1
ATOM 955 N N . LEU A 1 115 ? 4.969 -4.562 1.814 1 98.81 115 LEU A N 1
ATOM 956 C CA . LEU A 1 115 ? 5.688 -5.574 2.58 1 98.81 115 LEU A CA 1
ATOM 957 C C . LEU A 1 115 ? 4.738 -6.66 3.07 1 98.81 115 LEU A C 1
ATOM 959 O O . LEU A 1 115 ? 5.176 -7.75 3.451 1 98.81 115 LEU A O 1
ATOM 963 N N . VAL A 1 116 ? 3.439 -6.398 3.004 1 98.75 116 VAL A N 1
ATOM 964 C CA . VAL A 1 116 ? 2.473 -7.379 3.484 1 98.75 116 VAL A CA 1
ATOM 965 C C . VAL A 1 116 ? 2.498 -8.609 2.584 1 98.75 116 VAL A C 1
ATOM 967 O O . VAL A 1 116 ? 2.742 -9.727 3.053 1 98.75 116 VAL A O 1
ATOM 970 N N . PRO A 1 117 ? 2.316 -8.484 1.268 1 98.88 117 PRO A N 1
ATOM 971 C CA . PRO A 1 117 ? 2.385 -9.68 0.43 1 98.88 117 PRO A CA 1
ATOM 972 C C . PRO A 1 117 ? 3.791 -10.273 0.357 1 98.88 117 PRO A C 1
ATOM 974 O O . PRO A 1 117 ? 3.949 -11.484 0.226 1 98.88 117 PRO A O 1
ATOM 977 N N . ILE A 1 118 ? 4.805 -9.453 0.462 1 98.88 118 ILE A N 1
ATOM 978 C CA . ILE A 1 118 ? 6.18 -9.938 0.413 1 98.88 118 ILE A CA 1
ATOM 979 C C . ILE A 1 118 ? 6.449 -10.859 1.599 1 98.88 118 ILE A C 1
ATOM 981 O O . ILE A 1 118 ? 6.895 -11.992 1.42 1 98.88 118 ILE A O 1
ATOM 985 N N . MET A 1 119 ? 6.129 -10.375 2.801 1 98.75 119 MET A N 1
ATOM 986 C CA . MET A 1 119 ? 6.328 -11.195 3.996 1 98.75 119 MET A CA 1
ATOM 987 C C . MET A 1 119 ? 5.434 -12.43 3.965 1 98.75 119 MET A C 1
ATOM 989 O O . MET A 1 119 ? 5.855 -13.516 4.352 1 98.75 119 MET A O 1
ATOM 993 N N . SER A 1 120 ? 4.227 -12.297 3.488 1 98.75 120 SER A N 1
ATOM 994 C CA . SER A 1 120 ? 3.309 -13.43 3.406 1 98.75 120 SER A CA 1
ATOM 995 C C . SER A 1 120 ? 3.83 -14.5 2.451 1 98.75 120 SER A C 1
ATOM 997 O O . SER A 1 120 ? 3.652 -15.695 2.691 1 98.75 120 SER A O 1
ATOM 999 N N . ALA A 1 121 ? 4.418 -14.047 1.369 1 98.69 121 ALA A N 1
ATOM 1000 C CA . ALA A 1 121 ? 4.977 -15 0.414 1 98.69 121 ALA A CA 1
ATOM 1001 C C . ALA A 1 121 ? 6.07 -15.844 1.059 1 98.69 121 ALA A C 1
ATOM 1003 O O . ALA A 1 121 ? 6.078 -17.078 0.927 1 98.69 121 ALA A O 1
ATOM 1004 N N . PHE A 1 122 ? 6.934 -15.211 1.812 1 98.69 122 PHE A N 1
ATOM 1005 C CA . PHE A 1 122 ? 8.031 -15.922 2.453 1 98.69 122 PHE A CA 1
ATOM 1006 C C . PHE A 1 122 ? 7.508 -16.891 3.51 1 98.69 122 PHE A C 1
ATOM 1008 O O . PHE A 1 122 ? 8.086 -17.953 3.723 1 98.69 122 PHE A O 1
ATOM 1015 N N . ILE A 1 123 ? 6.453 -16.5 4.117 1 98.38 123 ILE A N 1
ATOM 1016 C CA . ILE A 1 123 ? 6.008 -17.234 5.297 1 98.38 123 ILE A CA 1
ATOM 1017 C C . ILE A 1 123 ? 5.047 -18.344 4.879 1 98.38 123 ILE A C 1
ATOM 1019 O O . ILE A 1 123 ? 5.059 -19.438 5.457 1 98.38 123 ILE A O 1
ATOM 1023 N N . PHE A 1 124 ? 4.262 -18.109 3.771 1 98.31 124 PHE A N 1
ATOM 1024 C CA . PHE A 1 124 ? 3.129 -19.016 3.588 1 98.31 124 PHE A CA 1
ATOM 1025 C C . PHE A 1 124 ? 3.127 -19.609 2.182 1 98.31 124 PHE A C 1
ATOM 1027 O O . PHE A 1 124 ? 2.453 -20.609 1.922 1 98.31 124 PHE A O 1
ATOM 1034 N N . ASP A 1 125 ? 3.809 -19.031 1.232 1 98.56 125 ASP A N 1
ATOM 1035 C CA . ASP A 1 125 ? 3.729 -19.469 -0.156 1 98.56 125 ASP A CA 1
ATOM 1036 C C . ASP A 1 125 ? 4.777 -20.547 -0.454 1 98.56 125 ASP A C 1
ATOM 1038 O O . ASP A 1 125 ? 5.977 -20.266 -0.442 1 98.56 125 ASP A O 1
ATOM 1042 N N . PRO A 1 126 ? 4.371 -21.688 -0.771 1 98.12 126 PRO A N 1
ATOM 1043 C CA . PRO A 1 126 ? 5.332 -22.766 -1.04 1 98.12 126 PRO A CA 1
ATOM 1044 C C . PRO A 1 126 ? 6.324 -22.406 -2.143 1 98.12 126 PRO A C 1
ATOM 1046 O O . PRO A 1 126 ? 7.473 -22.844 -2.113 1 98.12 126 PRO A O 1
ATOM 1049 N N . ALA A 1 127 ? 5.957 -21.578 -2.988 1 97.31 127 ALA A N 1
ATOM 1050 C CA . ALA A 1 127 ? 6.816 -21.219 -4.113 1 97.31 127 ALA A CA 1
ATOM 1051 C C . ALA A 1 127 ? 7.957 -20.312 -3.658 1 97.31 127 ALA A C 1
ATOM 1053 O O . ALA A 1 127 ? 9.016 -20.266 -4.285 1 97.31 127 ALA A O 1
ATOM 1054 N N . PHE A 1 128 ? 7.73 -19.625 -2.492 1 98.38 128 PHE A N 1
ATOM 1055 C CA . PHE A 1 128 ? 8.703 -18.625 -2.068 1 98.38 128 PHE A CA 1
ATOM 1056 C C . PHE A 1 128 ? 9.102 -18.828 -0.612 1 98.38 128 PHE A C 1
ATOM 1058 O O . PHE A 1 128 ? 9.805 -18.016 -0.03 1 98.38 128 PHE A O 1
ATOM 1065 N N . LEU A 1 129 ? 8.648 -19.922 -0.065 1 97.88 129 LEU A N 1
ATOM 1066 C CA . LEU A 1 129 ? 8.852 -20.203 1.35 1 97.88 129 LEU A CA 1
ATOM 1067 C C . LEU A 1 129 ? 10.32 -20.062 1.731 1 97.88 129 LEU A C 1
ATOM 1069 O O . LEU A 1 129 ? 11.188 -20.703 1.13 1 97.88 129 LEU A O 1
ATOM 1073 N N . ASN A 1 130 ? 10.641 -19.203 2.666 1 97.88 130 ASN A N 1
ATOM 1074 C CA . ASN A 1 130 ? 11.984 -18.938 3.172 1 97.88 130 ASN A CA 1
ATOM 1075 C C . ASN A 1 130 ? 11.953 -18.344 4.578 1 97.88 130 ASN A C 1
ATOM 1077 O O . ASN A 1 130 ? 11.609 -17.172 4.754 1 97.88 130 ASN A O 1
ATOM 1081 N N . HIS A 1 131 ? 12.398 -19.094 5.566 1 95.44 131 HIS A N 1
ATOM 1082 C CA . HIS A 1 131 ? 12.32 -18.688 6.961 1 95.44 131 HIS A CA 1
ATOM 1083 C C . HIS A 1 131 ? 13.695 -18.281 7.496 1 95.44 131 HIS A C 1
ATOM 1085 O O . HIS A 1 131 ? 13.922 -18.297 8.711 1 95.44 131 HIS A O 1
ATOM 1091 N N . ASN A 1 132 ? 14.625 -17.984 6.531 1 97.69 132 ASN A N 1
ATOM 1092 C CA . ASN A 1 132 ? 15.906 -17.453 6.973 1 97.69 132 ASN A CA 1
ATOM 1093 C C . ASN A 1 132 ? 15.727 -16.219 7.863 1 97.69 132 ASN A C 1
ATOM 1095 O O . ASN A 1 132 ? 15.078 -15.25 7.469 1 97.69 132 ASN A O 1
ATOM 1099 N N . PRO A 1 133 ? 16.234 -16.234 9.016 1 97.31 133 PRO A N 1
ATOM 1100 C CA . PRO A 1 133 ? 15.977 -15.156 9.961 1 97.31 133 PRO A CA 1
ATOM 1101 C C . PRO A 1 133 ? 16.547 -13.812 9.5 1 97.31 133 PRO A C 1
ATOM 1103 O O . PRO A 1 133 ? 15.969 -12.766 9.789 1 97.31 133 PRO A O 1
ATOM 1106 N N . VAL A 1 134 ? 17.688 -13.836 8.859 1 97.5 134 VAL A N 1
ATOM 1107 C CA . VAL A 1 134 ? 18.281 -12.586 8.391 1 97.5 134 VAL A CA 1
ATOM 1108 C C . VAL A 1 134 ? 17.438 -11.984 7.281 1 97.5 134 VAL A C 1
ATOM 1110 O O . VAL A 1 134 ? 17.203 -10.773 7.258 1 97.5 134 VAL A O 1
ATOM 1113 N N . LEU A 1 135 ? 16.953 -12.828 6.355 1 98 135 LEU A N 1
ATOM 1114 C CA . LEU A 1 135 ? 16.078 -12.383 5.289 1 98 135 LEU A CA 1
ATOM 1115 C C . LEU A 1 135 ? 14.797 -11.758 5.859 1 98 135 LEU A C 1
ATOM 1117 O O . LEU A 1 135 ? 14.461 -10.617 5.535 1 98 135 LEU A O 1
ATOM 1121 N N . LEU A 1 136 ? 14.18 -12.422 6.742 1 98.25 136 LEU A N 1
ATOM 1122 C CA . LEU A 1 136 ? 12.922 -11.961 7.332 1 98.25 136 LEU A CA 1
ATOM 1123 C C . LEU A 1 136 ? 13.148 -10.703 8.164 1 98.25 136 LEU A C 1
ATOM 1125 O O . LEU A 1 136 ? 12.328 -9.781 8.133 1 98.25 136 LEU A O 1
ATOM 1129 N N . ALA A 1 137 ? 14.242 -10.672 8.867 1 97.5 137 ALA A N 1
ATOM 1130 C CA . ALA A 1 137 ? 14.547 -9.492 9.68 1 97.5 137 ALA A CA 1
ATOM 1131 C C . ALA A 1 137 ? 14.805 -8.273 8.797 1 97.5 137 ALA A C 1
ATOM 1133 O O . ALA A 1 137 ? 14.383 -7.164 9.133 1 97.5 137 ALA A O 1
ATOM 1134 N N . THR A 1 138 ? 15.523 -8.516 7.742 1 96.44 138 THR A N 1
ATOM 1135 C CA . THR A 1 138 ? 15.828 -7.406 6.844 1 96.44 138 THR A CA 1
ATOM 1136 C C . THR A 1 138 ? 14.547 -6.816 6.262 1 96.44 138 THR A C 1
ATOM 1138 O O . THR A 1 138 ? 14.336 -5.605 6.312 1 96.44 138 THR A O 1
ATOM 1141 N N . TYR A 1 139 ? 13.664 -7.605 5.766 1 97.69 139 TYR A N 1
ATOM 1142 C CA . TYR A 1 139 ? 12.398 -7.113 5.227 1 97.69 139 TYR A CA 1
ATOM 1143 C C . TYR A 1 139 ? 11.539 -6.504 6.324 1 97.69 139 TYR A C 1
ATOM 1145 O O . TYR A 1 139 ? 10.828 -5.52 6.094 1 97.69 139 TYR A O 1
ATOM 1153 N N . SER A 1 140 ? 11.641 -6.988 7.508 1 97.44 140 SER A N 1
ATOM 1154 C CA . SER A 1 140 ? 10.859 -6.473 8.625 1 97.44 140 SER A CA 1
ATOM 1155 C C . SER A 1 140 ? 11.305 -5.066 9.016 1 97.44 140 SER A C 1
ATOM 1157 O O . SER A 1 140 ? 10.484 -4.234 9.398 1 97.44 140 SER A O 1
ATOM 1159 N N . VAL A 1 141 ? 12.57 -4.832 8.938 1 96.38 141 VAL A N 1
ATOM 1160 C CA . VAL A 1 141 ? 13.086 -3.502 9.25 1 96.38 141 VAL A CA 1
ATOM 1161 C C . VAL A 1 141 ? 12.453 -2.471 8.32 1 96.38 141 VAL A C 1
ATOM 1163 O O . VAL A 1 141 ? 12.094 -1.371 8.75 1 96.38 141 VAL A O 1
ATOM 1166 N N . TYR A 1 142 ? 12.242 -2.865 7.129 1 96.44 142 TYR A N 1
ATOM 1167 C CA . TYR A 1 142 ? 11.68 -1.97 6.125 1 96.44 142 TYR A CA 1
ATOM 1168 C C . TYR A 1 142 ? 10.172 -1.845 6.297 1 96.44 142 TYR A C 1
ATOM 1170 O O . TYR A 1 142 ? 9.523 -1.045 5.613 1 96.44 142 TYR A O 1
ATOM 1178 N N . PHE A 1 143 ? 9.656 -2.607 7.18 1 98.31 143 PHE A N 1
ATOM 1179 C CA . PHE A 1 143 ? 8.281 -2.408 7.613 1 98.31 143 PHE A CA 1
ATOM 1180 C C . PHE A 1 143 ? 8.227 -1.578 8.891 1 98.31 143 PHE A C 1
ATOM 1182 O O . PHE A 1 143 ? 7.406 -0.668 9.016 1 98.31 143 PHE A O 1
ATOM 1189 N N . ILE A 1 144 ? 9.109 -1.84 9.836 1 98.56 144 ILE A N 1
ATOM 1190 C CA . ILE A 1 144 ? 9.102 -1.271 11.18 1 98.56 144 ILE A CA 1
ATOM 1191 C C . ILE A 1 144 ? 9.43 0.22 11.109 1 98.56 144 ILE A C 1
ATOM 1193 O O . ILE A 1 144 ? 8.773 1.037 11.758 1 98.56 144 ILE A O 1
ATOM 1197 N N . ILE A 1 145 ? 10.383 0.6 10.328 1 98.5 145 ILE A N 1
ATOM 1198 C CA . ILE A 1 145 ? 10.797 1.998 10.266 1 98.5 145 ILE A CA 1
ATOM 1199 C C . ILE A 1 145 ? 9.688 2.832 9.625 1 98.5 145 ILE A C 1
ATOM 1201 O O . ILE A 1 145 ? 9.312 3.881 10.156 1 98.5 145 ILE A O 1
ATOM 1205 N N . PRO A 1 146 ? 9.133 2.41 8.547 1 98.75 146 PRO A N 1
ATOM 1206 C CA . PRO A 1 146 ? 7.973 3.133 8.016 1 98.75 146 PRO A CA 1
ATOM 1207 C C . PRO A 1 146 ? 6.805 3.178 9 1 98.75 146 PRO A C 1
ATOM 1209 O O . PRO A 1 146 ? 6.062 4.164 9.039 1 98.75 146 PRO A O 1
ATOM 1212 N N . LEU A 1 147 ? 6.625 2.143 9.734 1 98.81 147 LEU A N 1
ATOM 1213 C CA . LEU A 1 147 ? 5.59 2.178 10.758 1 98.81 147 LEU A CA 1
ATOM 1214 C C . LEU A 1 147 ? 5.871 3.271 11.781 1 98.81 147 LEU A C 1
ATOM 1216 O O . LEU A 1 147 ? 4.969 4.02 12.164 1 98.81 147 LEU A O 1
ATOM 1220 N N . LEU A 1 148 ? 7.09 3.359 12.242 1 98.56 148 LEU A N 1
ATOM 1221 C CA . LEU A 1 148 ? 7.484 4.406 13.172 1 98.56 148 LEU A CA 1
ATOM 1222 C C . LEU A 1 148 ? 7.301 5.789 12.555 1 98.56 148 LEU A C 1
ATOM 1224 O O . LEU A 1 148 ? 6.852 6.723 13.219 1 98.56 148 LEU A O 1
ATOM 1228 N N . LEU A 1 149 ? 7.684 5.859 11.328 1 98.69 149 LEU A N 1
ATOM 1229 C CA . LEU A 1 149 ? 7.5 7.109 10.602 1 98.69 149 LEU A CA 1
ATOM 1230 C C . LEU A 1 149 ? 6.027 7.496 10.547 1 98.69 149 LEU A C 1
ATOM 1232 O O . LEU A 1 149 ? 5.668 8.641 10.836 1 98.69 149 LEU A O 1
ATOM 1236 N N . LEU A 1 150 ? 5.215 6.57 10.203 1 98.75 150 LEU A N 1
ATOM 1237 C CA . LEU A 1 150 ? 3.775 6.801 10.117 1 98.75 150 LEU A CA 1
ATOM 1238 C C . LEU A 1 150 ? 3.221 7.273 11.461 1 98.75 150 LEU A C 1
ATOM 1240 O O . LEU A 1 150 ? 2.5 8.273 11.523 1 98.75 150 LEU A O 1
ATOM 1244 N N . LEU A 1 151 ? 3.59 6.582 12.469 1 98.38 151 LEU A N 1
ATOM 1245 C CA . LEU A 1 151 ? 3.109 6.934 13.805 1 98.38 151 LEU A CA 1
ATOM 1246 C C . LEU A 1 151 ? 3.564 8.336 14.195 1 98.38 151 LEU A C 1
ATOM 1248 O O . LEU A 1 151 ? 2.783 9.117 14.742 1 98.38 151 LEU A O 1
ATOM 1252 N N . ASN A 1 152 ? 4.82 8.617 13.906 1 97.5 152 ASN A N 1
ATOM 1253 C CA . ASN A 1 152 ? 5.355 9.938 14.211 1 97.5 152 ASN A CA 1
ATOM 1254 C C . ASN A 1 152 ? 4.586 11.031 13.477 1 97.5 152 ASN A C 1
ATOM 1256 O O . ASN A 1 152 ? 4.262 12.07 14.062 1 97.5 152 ASN A O 1
ATOM 1260 N N . MET A 1 153 ? 4.266 10.789 12.242 1 97.62 153 MET A N 1
ATOM 1261 C CA . MET A 1 153 ? 3.602 11.805 11.43 1 97.62 153 MET A CA 1
ATOM 1262 C C . MET A 1 153 ? 2.127 11.914 11.797 1 97.62 153 MET A C 1
ATOM 1264 O O . MET A 1 153 ? 1.538 12.992 11.688 1 97.62 153 MET A O 1
ATOM 1268 N N . VAL A 1 154 ? 1.537 10.844 12.188 1 97.19 154 VAL A N 1
ATOM 1269 C CA . VAL A 1 154 ? 0.125 10.852 12.555 1 97.19 154 VAL A CA 1
ATOM 1270 C C . VAL A 1 154 ? -0.054 11.531 13.906 1 97.19 154 VAL A C 1
ATOM 1272 O O . VAL A 1 154 ? -1.007 12.289 14.109 1 97.19 154 VAL A O 1
ATOM 1275 N N . LEU A 1 155 ? 0.852 11.336 14.805 1 94.56 155 LEU A N 1
ATOM 1276 C CA . LEU A 1 155 ? 0.716 11.82 16.172 1 94.56 155 LEU A CA 1
ATOM 1277 C C . LEU A 1 155 ? 1.062 13.297 16.266 1 94.56 155 LEU A C 1
ATOM 1279 O O . LEU A 1 155 ? 0.53 14.016 17.125 1 94.56 155 LEU A O 1
ATOM 1283 N N . TYR A 1 156 ? 1.938 13.727 15.383 1 92.06 156 TYR A N 1
ATOM 1284 C CA . TYR A 1 156 ? 2.377 15.109 15.461 1 92.06 156 TYR A CA 1
ATOM 1285 C C . TYR A 1 156 ? 1.993 15.883 14.203 1 92.06 156 TYR A C 1
ATOM 1287 O O . TYR A 1 156 ? 2.436 15.539 13.102 1 92.06 156 TYR A O 1
ATOM 1295 N N . THR A 1 157 ? 1.271 16.906 14.422 1 90.5 157 THR A N 1
ATOM 1296 C CA . THR A 1 157 ? 0.836 17.734 13.297 1 90.5 157 THR A CA 1
ATOM 1297 C C . THR A 1 157 ? 2.002 18.531 12.734 1 90.5 157 THR A C 1
ATOM 1299 O O . THR A 1 157 ? 2.045 18.828 11.539 1 90.5 157 THR A O 1
ATOM 1302 N N . ASN A 1 158 ? 2.846 18.969 13.625 1 90.94 158 ASN A N 1
ATOM 1303 C CA . ASN A 1 158 ? 4.105 19.609 13.266 1 90.94 158 ASN A CA 1
ATOM 1304 C C . ASN A 1 158 ? 5.301 18.859 13.852 1 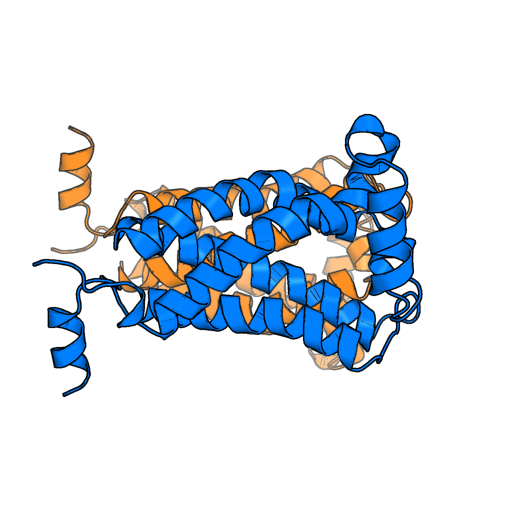90.94 158 ASN A C 1
ATOM 1306 O O . ASN A 1 158 ? 5.844 19.266 14.883 1 90.94 158 ASN A O 1
ATOM 1310 N N . PRO A 1 159 ? 5.73 17.938 13.078 1 90.25 159 PRO A N 1
ATOM 1311 C CA . PRO A 1 159 ? 6.711 17.016 13.648 1 90.25 159 PRO A CA 1
ATOM 1312 C C . PRO A 1 159 ? 8.039 17.688 13.977 1 90.25 159 PRO A C 1
ATOM 1314 O O . PRO A 1 159 ? 8.812 17.172 14.789 1 90.25 159 PRO A O 1
ATOM 1317 N N . PHE A 1 160 ? 8.312 18.859 13.5 1 89.81 160 PHE A N 1
ATOM 1318 C CA . PHE A 1 160 ? 9.617 19.453 13.727 1 89.81 160 PHE A CA 1
ATOM 1319 C C . PHE A 1 160 ? 9.508 20.672 14.633 1 89.81 160 PHE A C 1
ATOM 1321 O O . PHE A 1 160 ? 10.492 21.391 14.844 1 89.81 160 PHE A O 1
ATOM 1328 N N . ASN A 1 161 ? 8.273 20.922 15.055 1 82.88 161 ASN A N 1
ATOM 1329 C CA . ASN A 1 161 ? 8.094 21.984 16.047 1 82.88 161 ASN A CA 1
ATOM 1330 C C . ASN A 1 161 ? 8.25 21.438 17.469 1 82.88 161 ASN A C 1
ATOM 1332 O O . ASN A 1 161 ? 7.309 20.891 18.031 1 82.88 161 ASN A O 1
ATOM 1336 N N . TYR A 1 162 ? 9.359 21.5 18.016 1 70.38 162 TYR A N 1
ATOM 1337 C CA . TYR A 1 162 ? 9.711 20.875 19.281 1 70.38 162 TYR A CA 1
ATOM 1338 C C . TYR A 1 162 ? 9.164 21.688 20.453 1 70.38 162 TYR A C 1
ATOM 1340 O O . TYR A 1 162 ? 8.984 21.156 21.547 1 70.38 162 TYR A O 1
ATOM 1348 N N . GLU A 1 163 ? 8.766 22.828 20.219 1 65.56 163 GLU A N 1
ATOM 1349 C CA . GLU A 1 163 ? 8.117 23.562 21.312 1 65.56 163 GLU A CA 1
ATOM 1350 C C . GLU A 1 163 ? 6.723 23 21.594 1 65.56 163 GLU A C 1
ATOM 1352 O O . GLU A 1 163 ? 6.324 22.875 22.75 1 65.56 163 GLU A O 1
ATOM 1357 N N . GLU A 1 164 ? 6.105 22.656 20.625 1 59.66 164 GLU A N 1
ATOM 1358 C CA . GLU A 1 164 ? 4.742 22.141 20.766 1 59.66 164 GLU A CA 1
ATOM 1359 C C . GLU A 1 164 ? 4.738 20.719 21.297 1 59.66 164 GLU A C 1
ATOM 1361 O O . GLU A 1 164 ? 3.82 20.312 22.016 1 59.66 164 GLU A O 1
ATOM 1366 N N . LYS A 1 165 ? 5.773 19.984 21.031 1 59.03 165 LYS A N 1
ATOM 1367 C CA . LYS A 1 165 ? 5.871 18.594 21.453 1 59.03 165 LYS A CA 1
ATOM 1368 C C . LYS A 1 165 ? 6.066 18.484 22.969 1 59.03 165 LYS A C 1
ATOM 1370 O O . LYS A 1 165 ? 5.551 17.562 23.594 1 59.03 165 LYS A O 1
ATOM 1375 N N . LYS A 1 166 ? 6.75 19.391 23.531 1 56.06 166 LYS A N 1
ATOM 1376 C CA . LYS A 1 166 ? 6.977 19.422 24.969 1 56.06 166 LYS A CA 1
ATOM 1377 C C . LYS A 1 166 ? 5.668 19.609 25.734 1 56.06 166 LYS A C 1
ATOM 1379 O O . LYS A 1 166 ? 5.48 19.016 26.797 1 56.06 166 LYS A O 1
ATOM 1384 N N . ILE A 1 167 ? 4.773 20.172 25.109 1 52.19 167 ILE A N 1
ATOM 1385 C CA . ILE A 1 167 ? 3.523 20.438 25.812 1 52.19 167 ILE A CA 1
ATOM 1386 C C . ILE A 1 167 ? 2.639 19.188 25.781 1 52.19 167 ILE A C 1
ATOM 1388 O O . ILE A 1 167 ? 1.984 18.859 26.781 1 52.19 167 ILE A O 1
ATOM 1392 N N . LYS A 1 168 ? 2.695 18.531 24.766 1 52.16 168 LYS A N 1
ATOM 1393 C CA . LYS A 1 168 ? 1.818 17.375 24.641 1 52.16 168 LYS A CA 1
ATOM 1394 C C . LYS A 1 168 ? 2.332 16.203 25.484 1 52.16 168 LYS A C 1
ATOM 1396 O O . LYS A 1 168 ? 1.551 15.367 25.938 1 52.16 168 LYS A O 1
ATOM 1401 N N . LYS A 1 169 ? 3.586 16.266 25.828 1 51.69 169 LYS A N 1
ATOM 1402 C CA . LYS A 1 169 ? 4.184 15.266 26.703 1 51.69 169 LYS A CA 1
ATOM 1403 C C . LYS A 1 169 ? 3.934 15.586 28.172 1 51.69 169 LYS A C 1
ATOM 1405 O O . LYS A 1 169 ? 4.164 14.75 29.047 1 51.69 169 LYS A O 1
ATOM 1410 N N . GLN A 1 170 ? 3.57 16.766 28.531 1 39.19 170 GLN A N 1
ATOM 1411 C CA . GLN A 1 170 ? 3.248 17.078 29.922 1 39.19 170 GLN A CA 1
ATOM 1412 C C . GLN A 1 170 ? 1.78 16.797 30.219 1 39.19 170 GLN A C 1
ATOM 1414 O O . GLN A 1 170 ? 1.445 16.312 31.312 1 39.19 170 GLN A O 1
ATOM 1419 N N . MET B 1 1 ? -18.906 26.359 12.055 1 57.22 1 MET B N 1
ATOM 1420 C CA . MET B 1 1 ? -19.969 26.547 11.078 1 57.22 1 MET B CA 1
ATOM 1421 C C . MET B 1 1 ? -20.578 25.203 10.672 1 57.22 1 MET B C 1
ATOM 1423 O O . MET B 1 1 ? -19.906 24.172 10.727 1 57.22 1 MET B O 1
ATOM 1427 N N . ALA B 1 2 ? -21.938 25.219 10.391 1 72.94 2 ALA B N 1
ATOM 1428 C CA . ALA B 1 2 ? -22.672 23.984 10.094 1 72.94 2 ALA B CA 1
ATOM 1429 C C . ALA B 1 2 ? -22.203 23.375 8.773 1 72.94 2 ALA B C 1
ATOM 1431 O O . ALA B 1 2 ? -21.938 24.094 7.805 1 72.94 2 ALA B O 1
ATOM 1432 N N .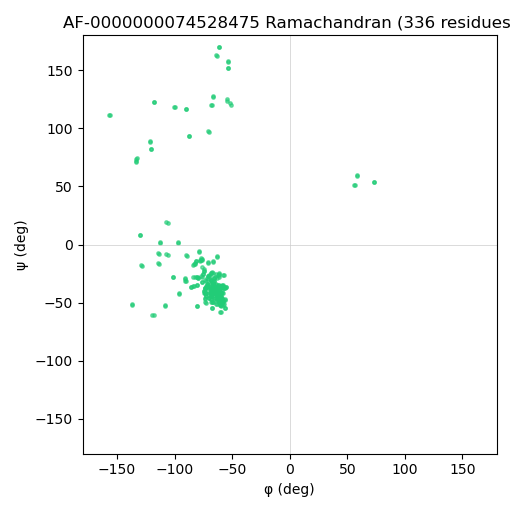 VAL B 1 3 ? -21.812 22.094 8.773 1 78.5 3 VAL B N 1
ATOM 1433 C CA . VAL B 1 3 ? -21.453 21.344 7.566 1 78.5 3 VAL B CA 1
ATOM 1434 C C . VAL B 1 3 ? -22.688 21.141 6.695 1 78.5 3 VAL B C 1
ATOM 1436 O O . VAL B 1 3 ? -23.719 20.672 7.172 1 78.5 3 VAL B O 1
ATOM 1439 N N . PRO B 1 4 ? -22.625 21.656 5.492 1 84.25 4 PRO B N 1
ATOM 1440 C CA . PRO B 1 4 ? -23.766 21.438 4.594 1 84.25 4 PRO B CA 1
ATOM 1441 C C . PRO B 1 4 ? -24.125 19.953 4.465 1 84.25 4 PRO B C 1
ATOM 1443 O O . PRO B 1 4 ? -23.297 19.094 4.766 1 84.25 4 PRO B O 1
ATOM 1446 N N . SER B 1 5 ? -25.391 19.781 4.07 1 86 5 SER B N 1
ATOM 1447 C CA . SER B 1 5 ? -25.828 18.406 3.832 1 86 5 SER B CA 1
ATOM 1448 C C . SER B 1 5 ? -24.906 17.688 2.85 1 86 5 SER B C 1
ATOM 1450 O O . SER B 1 5 ? -24.297 18.328 1.986 1 86 5 SER B O 1
ATOM 1452 N N . ILE B 1 6 ? -24.828 16.391 2.975 1 88.69 6 ILE B N 1
ATOM 1453 C CA . ILE B 1 6 ? -23.953 15.586 2.133 1 88.69 6 ILE B CA 1
ATOM 1454 C C . ILE B 1 6 ? -24.391 15.688 0.675 1 88.69 6 ILE B C 1
ATOM 1456 O O . ILE B 1 6 ? -23.578 15.578 -0.238 1 88.69 6 ILE B O 1
ATOM 1460 N N . PHE B 1 7 ? -25.656 15.914 0.373 1 88.75 7 PHE B N 1
ATOM 1461 C CA . PHE B 1 7 ? -26.203 15.992 -0.979 1 88.75 7 PHE B CA 1
ATOM 1462 C C . PHE B 1 7 ? -25.734 17.266 -1.68 1 88.75 7 PHE B C 1
ATOM 1464 O O . PHE B 1 7 ? -25.797 17.359 -2.906 1 88.75 7 PHE B O 1
ATOM 1471 N N . SER B 1 8 ? -25.219 18.203 -0.958 1 88.75 8 SER B N 1
ATOM 1472 C CA . SER B 1 8 ? -24.703 19.438 -1.525 1 88.75 8 SER B CA 1
ATOM 1473 C C . SER B 1 8 ? -23.188 19.375 -1.715 1 88.75 8 SER B C 1
ATOM 1475 O O . SER B 1 8 ? -22.578 20.344 -2.172 1 88.75 8 SER B O 1
ATOM 1477 N N . ARG B 1 9 ? -22.641 18.25 -1.371 1 92.19 9 ARG B N 1
ATOM 1478 C CA . ARG B 1 9 ? -21.203 17.984 -1.503 1 92.19 9 ARG B CA 1
ATOM 1479 C C . ARG B 1 9 ? -20.953 16.781 -2.418 1 92.19 9 ARG B C 1
ATOM 1481 O O . ARG B 1 9 ? -20.656 15.688 -1.948 1 92.19 9 ARG B O 1
ATOM 1488 N N . PRO B 1 10 ? -20.969 17 -3.646 1 93.31 10 PRO B N 1
ATOM 1489 C CA . PRO B 1 10 ? -21 15.875 -4.594 1 93.31 10 PRO B CA 1
ATOM 1490 C C . PRO B 1 10 ? -19.797 14.953 -4.453 1 93.31 10 PRO B C 1
ATOM 1492 O O . PRO B 1 10 ? -19.953 13.727 -4.539 1 93.31 10 PRO B O 1
ATOM 1495 N N . LEU B 1 11 ? -18.641 15.539 -4.332 1 94.81 11 LEU B N 1
ATOM 1496 C CA . LEU B 1 11 ? -17.453 14.695 -4.219 1 94.81 11 LEU B CA 1
ATOM 1497 C C . LEU B 1 11 ? -17.5 13.867 -2.936 1 94.81 11 LEU B C 1
ATOM 1499 O O . LEU B 1 11 ? -17.188 12.68 -2.947 1 94.81 11 LEU B O 1
ATOM 1503 N N . HIS B 1 12 ? -17.906 14.484 -1.867 1 95.88 12 HIS B N 1
ATOM 1504 C CA . HIS B 1 12 ? -18.016 13.766 -0.603 1 95.88 12 HIS B CA 1
ATOM 1505 C C . HIS B 1 12 ? -19.125 12.719 -0.669 1 95.88 12 HIS B C 1
ATOM 1507 O O . HIS B 1 12 ? -19.031 11.664 -0.04 1 95.88 12 HIS B O 1
ATOM 1513 N N . LEU B 1 13 ? -20.156 13.055 -1.432 1 96.88 13 LEU B N 1
ATOM 1514 C CA . LEU B 1 13 ? -21.234 12.086 -1.636 1 96.88 13 LEU B CA 1
ATOM 1515 C C . LEU B 1 13 ? -20.719 10.859 -2.383 1 96.88 13 LEU B C 1
ATOM 1517 O O . LEU B 1 13 ? -21.062 9.727 -2.045 1 96.88 13 LEU B O 1
ATOM 1521 N N . ILE B 1 14 ? -19.922 11.086 -3.355 1 97.81 14 ILE B N 1
ATOM 1522 C CA . ILE B 1 14 ? -19.328 9.984 -4.105 1 97.81 14 ILE B CA 1
ATOM 1523 C C . ILE B 1 14 ? -18.5 9.102 -3.17 1 97.81 14 ILE B C 1
ATOM 1525 O O . ILE B 1 14 ? -18.594 7.875 -3.219 1 97.81 14 ILE B O 1
ATOM 1529 N N . PHE B 1 15 ? -17.703 9.734 -2.324 1 98.31 15 PHE B N 1
ATOM 1530 C CA . PHE B 1 15 ? -16.906 8.969 -1.373 1 98.31 15 PHE B CA 1
ATOM 1531 C C . PHE B 1 15 ? -17.797 8.164 -0.437 1 98.31 15 PHE B C 1
ATOM 1533 O O . PHE B 1 15 ? -17.531 6.996 -0.162 1 98.31 15 PHE B O 1
ATOM 1540 N N . PHE B 1 16 ? -18.859 8.82 -0.006 1 98 16 PHE B N 1
ATOM 1541 C CA . PHE B 1 16 ? -19.781 8.156 0.896 1 98 16 PHE B CA 1
ATOM 1542 C C . PHE B 1 16 ? -20.391 6.922 0.233 1 98 16 PHE B C 1
ATOM 1544 O O . PHE B 1 16 ? -20.422 5.84 0.825 1 98 16 PHE B O 1
ATOM 1551 N N . ILE B 1 17 ? -20.859 7.008 -0.964 1 98.25 17 ILE B N 1
ATOM 1552 C CA . ILE B 1 17 ? -21.469 5.902 -1.694 1 98.25 17 ILE B CA 1
ATOM 1553 C C . ILE B 1 17 ? -20.438 4.801 -1.928 1 98.25 17 ILE B C 1
ATOM 1555 O O . ILE B 1 17 ? -20.766 3.613 -1.835 1 98.25 17 ILE B O 1
ATOM 1559 N N . TYR B 1 18 ? -19.297 5.203 -2.238 1 98.56 18 TYR B N 1
ATOM 1560 C CA . TYR B 1 18 ? -18.188 4.273 -2.439 1 98.56 18 TYR B CA 1
ATOM 1561 C C . TYR B 1 18 ? -17.953 3.422 -1.195 1 98.56 18 TYR B C 1
ATOM 1563 O O . TYR B 1 18 ? -17.922 2.193 -1.273 1 98.56 18 TYR B O 1
ATOM 1571 N N . PHE B 1 19 ? -17.828 4.043 -0.04 1 98.62 19 PHE B N 1
ATOM 1572 C CA . PHE B 1 19 ? -17.562 3.318 1.195 1 98.62 19 PHE B CA 1
ATOM 1573 C C . PHE B 1 19 ? -18.766 2.486 1.608 1 98.62 19 PHE B C 1
ATOM 1575 O O . PHE B 1 19 ? -18.625 1.346 2.053 1 98.62 19 PHE B O 1
ATOM 1582 N N . LEU B 1 20 ? -19.953 3.041 1.431 1 98.31 20 LEU B N 1
ATOM 1583 C CA . LEU B 1 20 ? -21.172 2.336 1.81 1 98.31 20 LEU B CA 1
ATOM 1584 C C . LEU B 1 20 ? -21.328 1.06 0.99 1 98.31 20 LEU B C 1
ATOM 1586 O O . LEU B 1 20 ? -21.641 0 1.538 1 98.31 20 LEU B O 1
ATOM 1590 N N . SER B 1 21 ? -21.094 1.162 -0.264 1 97.56 21 SER B N 1
ATOM 1591 C CA . SER B 1 21 ? -21.266 0.014 -1.146 1 97.56 21 SER B CA 1
ATOM 1592 C C . SER B 1 21 ? -20.188 -1.04 -0.907 1 97.56 21 SER B C 1
ATOM 1594 O O . SER B 1 21 ? -20.406 -2.229 -1.15 1 97.56 21 SER B O 1
ATOM 1596 N N . HIS B 1 22 ? -19.078 -0.629 -0.46 1 97.56 22 HIS B N 1
ATOM 1597 C CA . HIS B 1 22 ? -17.969 -1.554 -0.244 1 97.56 22 HIS B CA 1
ATOM 1598 C C . HIS B 1 22 ? -18.25 -2.486 0.929 1 97.56 22 HIS B C 1
ATOM 1600 O O . HIS B 1 22 ? -17.703 -3.588 0.997 1 97.56 22 HIS B O 1
ATOM 1606 N N . ILE B 1 23 ? -19.078 -2.031 1.849 1 97.62 23 ILE B N 1
ATOM 1607 C CA . ILE B 1 23 ? -19.359 -2.818 3.043 1 97.62 23 ILE B CA 1
ATOM 1608 C C . ILE B 1 23 ? -19.984 -4.152 2.643 1 97.62 23 ILE B C 1
ATOM 1610 O O . ILE B 1 23 ? -19.406 -5.215 2.896 1 97.62 23 ILE B O 1
ATOM 1614 N N . PRO B 1 24 ? -21.125 -4.227 1.924 1 95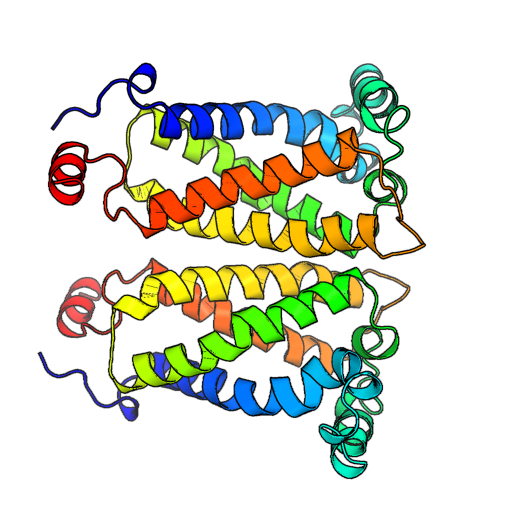.69 24 PRO B N 1
ATOM 1615 C CA . PRO B 1 24 ? -21.672 -5.527 1.533 1 95.69 24 PRO B CA 1
ATOM 1616 C C . PRO B 1 24 ? -20.797 -6.25 0.507 1 95.69 24 PRO B C 1
ATOM 1618 O O . PRO B 1 24 ? -20.719 -7.48 0.518 1 95.69 24 PRO B O 1
ATOM 1621 N N . ILE B 1 25 ? -20.078 -5.586 -0.366 1 95.19 25 ILE B N 1
ATOM 1622 C CA . ILE B 1 25 ? -19.25 -6.195 -1.397 1 95.19 25 ILE B CA 1
ATOM 1623 C C . ILE B 1 25 ? -18.078 -6.93 -0.747 1 95.19 25 ILE B C 1
ATOM 1625 O O . ILE B 1 25 ? -17.75 -8.047 -1.142 1 95.19 25 ILE B O 1
ATOM 1629 N N . THR B 1 26 ? -17.484 -6.254 0.216 1 96.56 26 THR B N 1
ATOM 1630 C CA . THR B 1 26 ? -16.375 -6.879 0.92 1 96.56 26 THR B CA 1
ATOM 1631 C C . THR B 1 26 ? -16.812 -8.156 1.62 1 96.56 26 THR B C 1
ATOM 1633 O O . THR B 1 26 ? -16.141 -9.188 1.532 1 96.56 26 THR B O 1
ATOM 1636 N N . ILE B 1 27 ? -17.969 -8.188 2.244 1 94.25 27 ILE B N 1
ATOM 1637 C CA . ILE B 1 27 ? -18.469 -9.336 3.008 1 94.25 27 ILE B CA 1
ATOM 1638 C C . ILE B 1 27 ? -18.906 -10.438 2.055 1 94.25 27 ILE B C 1
ATOM 1640 O O . ILE B 1 27 ? -18.547 -11.602 2.232 1 94.25 27 ILE B O 1
ATOM 1644 N N . MET B 1 28 ? -19.578 -10.102 0.973 1 93.75 28 MET B N 1
ATOM 1645 C CA . MET B 1 28 ? -20.25 -11.094 0.134 1 93.75 28 MET B CA 1
ATOM 1646 C C . MET B 1 28 ? -19.328 -11.586 -0.972 1 93.75 28 MET B C 1
ATOM 1648 O O . MET B 1 28 ? -19.453 -12.727 -1.425 1 93.75 28 MET B O 1
ATOM 1652 N N . ILE B 1 29 ? -18.422 -10.711 -1.375 1 94.88 29 ILE B N 1
ATOM 1653 C CA . ILE B 1 29 ? -17.688 -11.039 -2.592 1 94.88 29 ILE B CA 1
ATOM 1654 C C . ILE B 1 29 ? -16.188 -11.141 -2.279 1 94.88 29 ILE B C 1
ATOM 1656 O O . ILE B 1 29 ? -15.617 -12.234 -2.301 1 94.88 29 ILE B O 1
ATOM 1660 N N . ASP B 1 30 ? -15.602 -10.078 -1.807 1 96 30 ASP B N 1
ATOM 1661 C CA . ASP B 1 30 ? -14.148 -9.977 -1.727 1 96 30 ASP B CA 1
ATOM 1662 C C . ASP B 1 30 ? -13.586 -10.961 -0.71 1 96 30 ASP B C 1
ATOM 1664 O O . ASP B 1 30 ? -12.516 -11.539 -0.924 1 96 30 ASP B O 1
ATOM 1668 N N . SER B 1 31 ? -14.273 -11.141 0.344 1 97.31 31 SER B N 1
ATOM 1669 C CA . SER B 1 31 ? -13.711 -11.953 1.422 1 97.31 31 SER B CA 1
ATOM 1670 C C . SER B 1 31 ? -14.078 -13.422 1.255 1 97.31 31 SER B C 1
ATOM 1672 O O . SER B 1 31 ? -13.547 -14.289 1.956 1 97.31 31 SER B O 1
ATOM 1674 N N . GLN B 1 32 ? -14.938 -13.727 0.34 1 97.5 32 GLN B N 1
ATOM 1675 C CA . GLN B 1 32 ? -15.508 -15.062 0.212 1 97.5 32 GLN B CA 1
ATOM 1676 C C . GLN B 1 32 ? -14.414 -16.109 -0.031 1 97.5 32 GLN B C 1
ATOM 1678 O O . GLN B 1 32 ? -14.359 -17.125 0.657 1 97.5 32 GLN B O 1
ATOM 1683 N N . PRO B 1 33 ? -13.492 -15.883 -0.967 1 97.12 33 PRO B N 1
ATOM 1684 C CA . PRO B 1 33 ? -12.469 -16.906 -1.175 1 97.12 33 PRO B CA 1
ATOM 1685 C C . PRO B 1 33 ? -11.609 -17.141 0.065 1 97.12 33 PRO B C 1
ATOM 1687 O O . PRO B 1 33 ? -11.062 -18.234 0.246 1 97.12 33 PRO B O 1
ATOM 1690 N N . LEU B 1 34 ? -11.492 -16.156 0.841 1 97.56 34 LEU B N 1
ATOM 1691 C CA . LEU B 1 34 ? -10.664 -16.234 2.039 1 97.56 34 LEU B CA 1
ATOM 1692 C C . LEU B 1 34 ? -11.414 -16.938 3.166 1 97.56 34 LEU B C 1
ATOM 1694 O O . LEU B 1 34 ? -10.82 -17.719 3.912 1 97.56 34 LEU B O 1
ATOM 1698 N N . LEU B 1 35 ? -12.75 -16.75 3.256 1 97 35 LEU B N 1
ATOM 1699 C CA . LEU B 1 35 ? -13.453 -17.078 4.488 1 97 35 LEU B CA 1
ATOM 1700 C C . LEU B 1 35 ? -14.414 -18.234 4.266 1 97 35 LEU B C 1
ATOM 1702 O O . LEU B 1 35 ? -14.891 -18.844 5.227 1 97 35 LEU B O 1
ATOM 1706 N N . VAL B 1 36 ? -14.742 -18.562 3.068 1 95.12 36 VAL B N 1
ATOM 1707 C CA . VAL B 1 36 ? -15.805 -19.516 2.752 1 95.12 36 VAL B CA 1
ATOM 1708 C C . VAL B 1 36 ? -15.5 -20.859 3.395 1 95.12 36 VAL B C 1
ATOM 1710 O O . VAL B 1 36 ? -16.406 -21.547 3.877 1 95.12 36 VAL B O 1
ATOM 1713 N N . ASP B 1 37 ? -14.281 -21.297 3.473 1 94 37 ASP B N 1
ATOM 1714 C CA . ASP B 1 37 ? -13.914 -22.594 4.051 1 94 37 ASP B CA 1
ATOM 1715 C C . ASP B 1 37 ? -13.82 -22.5 5.57 1 94 37 ASP B C 1
ATOM 1717 O O . ASP B 1 37 ? -14.055 -23.5 6.27 1 94 37 ASP B O 1
ATOM 1721 N N . LYS B 1 38 ? -13.508 -21.359 6.09 1 93.69 38 LYS B N 1
ATOM 1722 C CA . LYS B 1 38 ? -13.289 -21.172 7.523 1 93.69 38 LYS B CA 1
ATOM 1723 C C . LYS B 1 38 ? -14.602 -20.906 8.25 1 93.69 38 LYS B C 1
ATOM 1725 O O . LYS B 1 38 ? -14.789 -21.328 9.391 1 93.69 38 LYS B O 1
ATOM 1730 N N . ILE B 1 39 ? -15.438 -20.188 7.574 1 94.19 39 ILE B N 1
ATOM 1731 C CA . ILE B 1 39 ? -16.734 -19.844 8.141 1 94.19 39 ILE B CA 1
ATOM 1732 C C . ILE B 1 39 ? -17.844 -20.094 7.109 1 94.19 39 ILE B C 1
ATOM 1734 O O . ILE B 1 39 ? -18.469 -19.141 6.637 1 94.19 39 ILE B O 1
ATOM 1738 N N . PRO B 1 40 ? -18.156 -21.25 6.824 1 91.88 40 PRO B N 1
ATOM 1739 C CA . PRO B 1 40 ? -19.109 -21.578 5.762 1 91.88 40 PRO B CA 1
ATOM 1740 C C . PRO B 1 40 ? -20.5 -21.016 6.023 1 91.88 40 PRO B C 1
ATOM 1742 O O . PRO B 1 40 ? -21.234 -20.703 5.082 1 91.88 40 PRO B O 1
ATOM 1745 N N . GLN B 1 41 ? -20.812 -20.812 7.23 1 92.69 41 GLN B N 1
ATOM 1746 C CA . GLN B 1 41 ? -22.141 -20.328 7.578 1 92.69 41 GLN B CA 1
ATOM 1747 C C . GLN B 1 41 ? -22.375 -18.906 7.066 1 92.69 41 GLN B C 1
ATOM 1749 O O . GLN B 1 41 ? -23.516 -18.484 6.867 1 92.69 41 GLN B O 1
ATOM 1754 N N . LEU B 1 42 ? -21.25 -18.203 6.887 1 92 42 LEU B N 1
ATOM 1755 C CA . LEU B 1 42 ? -21.328 -16.828 6.41 1 92 42 LEU B CA 1
ATOM 1756 C C . LEU B 1 42 ? -21.625 -16.781 4.914 1 92 42 LEU B C 1
ATOM 1758 O O . LEU B 1 42 ? -22 -15.742 4.383 1 92 42 LEU B O 1
ATOM 1762 N N . TYR B 1 43 ? -21.5 -17.906 4.305 1 94.75 43 TYR B N 1
ATOM 1763 C CA . TYR B 1 43 ? -21.641 -17.938 2.852 1 94.75 43 TYR B CA 1
ATOM 1764 C C . TYR B 1 43 ? -22.562 -19.078 2.412 1 94.75 43 TYR B C 1
ATOM 1766 O O . TYR B 1 43 ? -22.109 -20.047 1.799 1 94.75 43 TYR B O 1
ATOM 1774 N N . PRO B 1 44 ? -23.844 -18.906 2.607 1 93.69 44 PRO B N 1
ATOM 1775 C CA . PRO B 1 44 ? -24.797 -19.891 2.084 1 93.69 44 PRO B CA 1
ATOM 1776 C C . PRO B 1 44 ? -24.734 -20 0.562 1 93.69 44 PRO B C 1
ATOM 1778 O O . PRO B 1 44 ? -24.109 -19.172 -0.105 1 93.69 44 PRO B O 1
ATOM 1781 N N . PRO B 1 45 ? -25.375 -20.953 0.037 1 94.44 45 PRO B N 1
ATOM 1782 C CA . PRO B 1 45 ? -25.297 -21.234 -1.398 1 94.44 45 PRO B CA 1
ATOM 1783 C C . PRO B 1 45 ? -25.656 -20.016 -2.258 1 94.44 45 PRO B C 1
ATOM 1785 O O . PRO B 1 45 ? -25.031 -19.781 -3.289 1 94.44 45 PRO B O 1
ATOM 1788 N N . ILE B 1 46 ? -26.547 -19.281 -1.846 1 94.12 46 ILE B N 1
ATOM 1789 C CA . ILE B 1 46 ? -27 -18.156 -2.645 1 94.12 46 ILE B CA 1
ATOM 1790 C C . ILE B 1 46 ? -25.875 -17.141 -2.785 1 94.12 46 ILE B C 1
ATOM 1792 O O . ILE B 1 46 ? -25.703 -16.531 -3.85 1 94.12 46 ILE B O 1
ATOM 1796 N N . ILE B 1 47 ? -25.141 -16.875 -1.751 1 94.19 47 ILE B N 1
ATOM 1797 C CA . ILE B 1 47 ? -24.031 -15.914 -1.773 1 94.19 47 ILE B CA 1
ATOM 1798 C C . ILE B 1 47 ? -22.891 -16.453 -2.633 1 94.19 47 ILE B C 1
ATOM 1800 O O . ILE B 1 47 ? -22.266 -15.703 -3.385 1 94.19 47 ILE B O 1
ATOM 1804 N N . LYS B 1 48 ? -22.641 -17.688 -2.51 1 95.44 48 LYS B N 1
ATOM 1805 C CA . LYS B 1 48 ? -21.625 -18.328 -3.355 1 95.44 48 LYS B CA 1
ATOM 1806 C C . LYS B 1 48 ? -22 -18.203 -4.832 1 95.44 48 LYS B C 1
ATOM 1808 O O . LYS B 1 48 ? -21.125 -17.938 -5.672 1 95.44 48 LYS B O 1
ATOM 1813 N N . GLN B 1 49 ? -23.266 -18.359 -5.074 1 94.56 49 GLN B N 1
ATOM 1814 C CA . GLN B 1 49 ? -23.75 -18.266 -6.445 1 94.56 49 GLN B CA 1
ATOM 1815 C C . GLN B 1 49 ? -23.609 -16.859 -6.992 1 94.56 49 GLN B C 1
ATOM 1817 O O . GLN B 1 49 ? -23.359 -16.672 -8.188 1 94.56 49 GLN B O 1
ATOM 1822 N N . ILE B 1 50 ? -23.797 -15.953 -6.141 1 92.81 50 ILE B N 1
ATOM 1823 C CA . ILE B 1 50 ? -23.672 -14.562 -6.559 1 92.81 50 ILE B CA 1
ATOM 1824 C C . ILE B 1 50 ? -22.25 -14.305 -7.055 1 92.81 50 ILE B C 1
ATOM 1826 O O . ILE B 1 50 ? -22.047 -13.781 -8.156 1 92.81 50 ILE B O 1
ATOM 1830 N N . LEU B 1 51 ? -21.281 -14.656 -6.332 1 94.12 51 LEU B N 1
ATOM 1831 C CA . LEU B 1 51 ? -19.891 -14.469 -6.734 1 94.12 51 LEU B CA 1
ATOM 1832 C C . LEU B 1 51 ? -19.578 -15.234 -8.016 1 94.12 51 LEU B C 1
ATOM 1834 O O . LEU B 1 51 ? -19 -14.68 -8.953 1 94.12 51 LEU B O 1
ATOM 1838 N N . ASN B 1 52 ? -20.016 -16.453 -8.078 1 95.81 52 ASN B N 1
ATOM 1839 C CA . ASN B 1 52 ? -19.719 -17.297 -9.227 1 95.81 52 ASN B CA 1
ATOM 1840 C C . ASN B 1 52 ? -20.406 -16.797 -10.484 1 95.81 52 ASN B C 1
ATOM 1842 O O . ASN B 1 52 ? -19.766 -16.578 -11.516 1 95.81 52 ASN B O 1
ATOM 1846 N N . ASP B 1 53 ? -21.688 -16.547 -10.367 1 95.81 53 ASP B N 1
ATOM 1847 C CA . ASP B 1 53 ? -22.5 -16.281 -11.547 1 95.81 53 ASP B CA 1
ATOM 1848 C C . ASP B 1 53 ? -22.344 -14.844 -12.016 1 95.81 53 ASP B C 1
ATOM 1850 O O . ASP B 1 53 ? -22.438 -14.547 -13.203 1 95.81 53 ASP B O 1
ATOM 1854 N N . HIS B 1 54 ? -22.047 -13.992 -11.078 1 93.75 54 HIS B N 1
ATOM 1855 C CA . HIS B 1 54 ? -22.109 -12.578 -11.43 1 93.75 54 HIS B CA 1
ATOM 1856 C C . HIS B 1 54 ? -20.703 -11.984 -11.547 1 93.75 54 HIS B C 1
ATOM 1858 O O . HIS B 1 54 ? -20.547 -10.867 -12.039 1 93.75 54 HIS B O 1
ATOM 1864 N N . TRP B 1 55 ? -19.703 -12.75 -11.172 1 96.44 55 TRP B N 1
ATOM 1865 C CA . TRP B 1 55 ? -18.375 -12.156 -11.266 1 96.44 55 TRP B CA 1
ATOM 1866 C C . TRP B 1 55 ? -17.375 -13.156 -11.844 1 96.44 55 TRP B C 1
ATOM 1868 O O . TRP B 1 55 ? -16.766 -12.891 -12.883 1 96.44 55 TRP B O 1
ATOM 1878 N N . LEU B 1 56 ? -17.281 -14.297 -11.359 1 97.25 56 LEU B N 1
ATOM 1879 C CA . LEU B 1 56 ? -16.234 -15.227 -11.758 1 97.25 56 LEU B CA 1
ATOM 1880 C C . LEU B 1 56 ? -16.516 -15.789 -13.148 1 97.25 56 LEU B C 1
ATOM 1882 O O . LEU B 1 56 ? -15.633 -15.773 -14.016 1 97.25 56 LEU B O 1
ATOM 1886 N N . GLU B 1 57 ? -17.641 -16.25 -13.375 1 96.06 57 GLU B N 1
ATOM 1887 C CA . GLU B 1 57 ? -17.984 -16.875 -14.648 1 96.06 57 GLU B CA 1
ATOM 1888 C C . GLU B 1 57 ? -17.969 -15.867 -15.789 1 96.06 57 GLU B C 1
ATOM 1890 O O . GLU B 1 57 ? -17.328 -16.094 -16.828 1 96.06 57 GLU B O 1
ATOM 1895 N N . PRO B 1 58 ? -18.609 -14.781 -15.586 1 96.62 58 PRO B N 1
ATOM 1896 C CA . PRO B 1 58 ? -18.672 -13.859 -16.719 1 96.62 58 PRO B CA 1
ATOM 1897 C C . PRO B 1 58 ? -17.344 -13.18 -17.016 1 96.62 58 PRO B C 1
ATOM 1899 O O . PRO B 1 58 ? -17.031 -12.875 -18.172 1 96.62 58 PRO B O 1
ATOM 1902 N N . PHE B 1 59 ? -16.531 -12.891 -15.953 1 97.12 59 PHE B N 1
ATOM 1903 C CA . PHE B 1 59 ? -15.367 -12.047 -16.188 1 97.12 59 PHE B CA 1
ATOM 1904 C C . PHE B 1 59 ? -14.07 -12.828 -15.977 1 97.12 59 PHE B C 1
ATOM 1906 O O . PHE B 1 59 ? -12.984 -12.32 -16.234 1 97.12 59 PHE B O 1
ATOM 1913 N N . GLN B 1 60 ? -14.133 -14.008 -15.492 1 97.06 60 GLN B N 1
ATOM 1914 C CA . GLN B 1 60 ? -13.016 -14.938 -15.383 1 97.06 60 GLN B CA 1
ATOM 1915 C C . GLN B 1 60 ? -11.867 -14.328 -14.586 1 97.06 60 GLN B C 1
ATOM 1917 O O . GLN B 1 60 ? -10.719 -14.32 -15.047 1 97.06 60 GLN B O 1
ATOM 1922 N N . ASP B 1 61 ? -12.188 -13.836 -13.461 1 98.19 61 ASP B N 1
ATOM 1923 C CA . ASP B 1 61 ? -11.188 -13.273 -12.562 1 98.19 61 ASP B CA 1
ATOM 1924 C C . ASP B 1 61 ? -10.297 -14.367 -11.969 1 98.19 61 ASP B C 1
ATOM 1926 O O . ASP B 1 61 ? -10.609 -14.914 -10.906 1 98.19 61 ASP B O 1
ATOM 1930 N N . LYS B 1 62 ? -9.164 -14.57 -12.555 1 98 62 LYS B N 1
ATOM 1931 C CA . LYS B 1 62 ? -8.281 -15.68 -12.195 1 98 62 LYS B CA 1
ATOM 1932 C C . LYS B 1 62 ? -7.645 -15.445 -10.828 1 98 62 LYS B C 1
ATOM 1934 O O . LYS B 1 62 ? -7.301 -16.391 -10.133 1 98 62 LYS B O 1
ATOM 1939 N N . LEU B 1 63 ? -7.453 -14.203 -10.477 1 98.44 63 LEU B N 1
ATOM 1940 C CA . LEU B 1 63 ? -6.883 -13.93 -9.164 1 98.44 63 LEU B CA 1
ATOM 1941 C C . LEU B 1 63 ? -7.816 -14.406 -8.055 1 98.44 63 LEU B C 1
ATOM 1943 O O . LEU B 1 63 ? -7.363 -14.961 -7.051 1 98.44 63 LEU B O 1
ATOM 1947 N N . MET B 1 64 ? -9.094 -14.195 -8.289 1 97.81 64 MET B N 1
ATOM 1948 C CA . MET B 1 64 ? -10.07 -14.594 -7.281 1 97.81 64 MET B CA 1
ATOM 1949 C C . MET B 1 64 ? -10.266 -16.109 -7.285 1 97.81 64 MET B C 1
ATOM 1951 O O . MET B 1 64 ? -10.625 -16.703 -6.262 1 97.81 64 MET B O 1
ATOM 1955 N N . VAL B 1 65 ? -9.992 -16.719 -8.414 1 97.19 65 VAL B N 1
ATOM 1956 C CA . VAL B 1 65 ? -10.148 -18.156 -8.555 1 97.19 65 VAL B CA 1
ATOM 1957 C C . VAL B 1 65 ? -8.938 -18.875 -7.965 1 97.19 65 VAL B C 1
ATOM 1959 O O . VAL B 1 65 ? -9.078 -19.766 -7.121 1 97.19 65 VAL B O 1
ATOM 1962 N N . VAL B 1 66 ? -7.75 -18.484 -8.406 1 97.62 66 VAL B N 1
ATOM 1963 C CA . VAL B 1 66 ? -6.512 -19.109 -7.957 1 97.62 66 VAL B CA 1
ATOM 1964 C C . VAL B 1 66 ? -6.195 -18.672 -6.531 1 97.62 66 VAL B C 1
ATOM 1966 O O . VAL B 1 66 ? -5.73 -19.469 -5.715 1 97.62 66 VAL B O 1
ATOM 1969 N N . PHE B 1 67 ? -6.383 -17.375 -6.199 1 98.19 67 PHE B N 1
ATOM 1970 C CA . PHE B 1 67 ? -6.27 -16.766 -4.883 1 98.19 67 PHE B CA 1
ATOM 1971 C C . PHE B 1 67 ? -4.879 -16.984 -4.301 1 98.19 67 PHE B C 1
ATOM 1973 O O . PHE B 1 67 ? -4.742 -17.531 -3.199 1 98.19 67 PHE B O 1
ATOM 1980 N N . PRO B 1 68 ? -3.869 -16.5 -5.02 1 98.62 68 PRO B N 1
ATOM 1981 C CA . PRO B 1 68 ? -2.496 -16.688 -4.547 1 98.62 68 PRO B CA 1
ATOM 1982 C C . PRO B 1 68 ? -2.227 -16 -3.213 1 98.62 68 PRO B C 1
ATOM 1984 O O . PRO B 1 68 ? -2.941 -15.07 -2.842 1 98.62 68 PRO B O 1
ATOM 1987 N N . VAL B 1 69 ? -1.204 -16.391 -2.568 1 98.75 69 VAL B N 1
ATOM 1988 C CA . VAL B 1 69 ? -0.91 -15.961 -1.206 1 98.75 69 VAL B CA 1
ATOM 1989 C C . VAL B 1 69 ? -0.784 -14.438 -1.161 1 98.75 69 VAL B C 1
ATOM 1991 O O . VAL B 1 69 ? -1.292 -13.797 -0.24 1 98.75 69 VAL B O 1
ATOM 1994 N N . TRP B 1 70 ? -0.008 -13.875 -2.143 1 98.81 70 TRP B N 1
ATOM 1995 C CA . TRP B 1 70 ? 0.177 -12.43 -2.135 1 98.81 70 TRP B CA 1
ATOM 1996 C C . TRP B 1 70 ? -1.16 -11.711 -2.266 1 98.81 70 TRP B C 1
ATOM 1998 O O . TRP B 1 70 ? -1.393 -10.695 -1.604 1 98.81 70 TRP B O 1
ATOM 2008 N N . PHE B 1 71 ? -2.127 -12.25 -3.043 1 98.88 71 PHE B N 1
ATOM 2009 C CA . PHE B 1 71 ? -3.459 -11.68 -3.213 1 98.88 71 PHE B CA 1
ATOM 2010 C C . PHE B 1 71 ? -4.312 -11.922 -1.974 1 98.88 71 PHE B C 1
ATOM 2012 O O . PHE B 1 71 ? -5.051 -11.031 -1.54 1 98.88 71 PHE B O 1
ATOM 2019 N N . ALA B 1 72 ? -4.215 -13.055 -1.389 1 98.75 72 ALA B N 1
ATOM 2020 C CA . ALA B 1 72 ? -4.926 -13.391 -0.157 1 98.75 72 ALA B CA 1
ATOM 2021 C C . ALA B 1 72 ? -4.531 -12.445 0.975 1 98.75 72 ALA B C 1
ATOM 2023 O O . ALA B 1 72 ? -5.367 -12.078 1.805 1 98.75 72 ALA B O 1
ATOM 2024 N N . SER B 1 73 ? -3.283 -12.078 1.01 1 98.81 73 SER B N 1
ATOM 2025 C CA . SER B 1 73 ? -2.82 -11.172 2.061 1 98.81 73 SER B CA 1
ATOM 2026 C C . SER B 1 73 ? -3.496 -9.812 1.958 1 98.81 73 SER B C 1
ATOM 2028 O O . SER B 1 73 ? -3.766 -9.164 2.975 1 98.81 73 SER B O 1
ATOM 2030 N N . PHE B 1 74 ? -3.766 -9.367 0.778 1 98.81 74 PHE B N 1
ATOM 2031 C CA . PHE B 1 74 ? -4.504 -8.125 0.59 1 98.81 74 PHE B CA 1
ATOM 2032 C C . PHE B 1 74 ? -5.941 -8.266 1.083 1 98.81 74 PHE B C 1
ATOM 2034 O O . PHE B 1 74 ? -6.52 -7.312 1.605 1 98.81 74 PHE B O 1
ATOM 2041 N N . THR B 1 75 ? -6.512 -9.461 0.845 1 98.56 75 THR B N 1
ATOM 2042 C CA . THR B 1 75 ? -7.871 -9.703 1.315 1 98.56 75 THR B CA 1
ATOM 2043 C C . THR B 1 75 ? -7.93 -9.68 2.84 1 98.56 75 THR B C 1
ATOM 2045 O O . THR B 1 75 ? -8.898 -9.188 3.422 1 98.56 75 THR B O 1
ATOM 2048 N N . VAL B 1 76 ? -6.93 -10.164 3.463 1 98.56 76 VAL B N 1
ATOM 2049 C CA . VAL B 1 76 ? -6.836 -10.078 4.914 1 98.56 76 VAL B CA 1
ATOM 2050 C C . VAL B 1 76 ? -6.812 -8.617 5.352 1 98.56 76 VAL B C 1
ATOM 2052 O O . VAL B 1 76 ? -7.527 -8.234 6.281 1 98.56 76 VAL B O 1
ATOM 2055 N N . CYS B 1 77 ? -6.016 -7.805 4.672 1 98.69 77 CYS B N 1
ATOM 2056 C CA . CYS B 1 77 ? -5.977 -6.379 4.969 1 98.69 77 CYS B CA 1
ATOM 2057 C C . CYS B 1 77 ? -7.34 -5.738 4.746 1 98.69 77 CYS B C 1
ATOM 2059 O O . CYS B 1 77 ? -7.73 -4.832 5.484 1 98.69 77 CYS B O 1
ATOM 2061 N N . GLU B 1 78 ? -8.008 -6.203 3.75 1 98.44 78 GLU B N 1
ATOM 2062 C CA . GLU B 1 78 ? -9.336 -5.668 3.471 1 98.44 78 GLU B CA 1
ATOM 2063 C C . GLU B 1 78 ? -10.297 -5.949 4.621 1 98.44 78 GLU B C 1
ATOM 2065 O O . GLU B 1 78 ? -11.016 -5.051 5.074 1 98.44 78 GLU B O 1
ATOM 2070 N N . VAL B 1 79 ? -10.242 -7.109 5.102 1 97.62 79 VAL B N 1
ATOM 2071 C CA . VAL B 1 79 ? -11.18 -7.531 6.137 1 97.62 79 VAL B CA 1
ATOM 2072 C C . VAL B 1 79 ? -10.836 -6.844 7.457 1 97.62 79 VAL B C 1
ATOM 2074 O O . VAL B 1 79 ? -11.719 -6.359 8.164 1 97.62 79 VAL B O 1
ATOM 2077 N N . PHE B 1 80 ? -9.586 -6.637 7.754 1 97.69 80 PHE B N 1
ATOM 2078 C CA . PHE B 1 80 ? -9.203 -6.223 9.102 1 97.69 80 PHE B CA 1
ATOM 2079 C C . PHE B 1 80 ? -8.93 -4.727 9.148 1 97.69 80 PHE B C 1
ATOM 2081 O O . PHE B 1 80 ? -9.062 -4.098 10.203 1 97.69 80 PHE B O 1
ATOM 2088 N N . LEU B 1 81 ? -8.516 -4.184 8.047 1 98.31 81 LEU B N 1
ATOM 2089 C CA . LEU B 1 81 ? -8.156 -2.77 8.047 1 98.31 81 LEU B CA 1
ATOM 2090 C C . LEU B 1 81 ? -9.188 -1.946 7.289 1 98.31 81 LEU B C 1
ATOM 2092 O O . LEU B 1 81 ? -9.781 -1.018 7.848 1 98.31 81 LEU B O 1
ATOM 2096 N N . GLN B 1 82 ? -9.477 -2.324 6.109 1 98.56 82 GLN B N 1
ATOM 2097 C CA . GLN B 1 82 ? -10.344 -1.52 5.25 1 98.56 82 GLN B CA 1
ATOM 2098 C C . GLN B 1 82 ? -11.797 -1.595 5.707 1 98.56 82 GLN B C 1
ATOM 2100 O O . GLN B 1 82 ? -12.484 -0.573 5.789 1 98.56 82 GLN B O 1
ATOM 2105 N N . PHE B 1 83 ? -12.227 -2.797 6.016 1 98.5 83 PHE B N 1
ATOM 2106 C CA . PHE B 1 83 ? -13.633 -3.02 6.332 1 98.5 83 PHE B CA 1
ATOM 2107 C C . PHE B 1 83 ? -14.055 -2.18 7.531 1 98.5 83 PHE B C 1
ATOM 2109 O O . PHE B 1 83 ? -15.031 -1.433 7.457 1 98.5 83 PHE B O 1
ATOM 2116 N N . PRO B 1 84 ? -13.383 -2.211 8.703 1 98.38 84 PRO B N 1
ATOM 2117 C CA . PRO B 1 84 ? -13.734 -1.304 9.797 1 98.38 84 PRO B CA 1
ATOM 2118 C C . PRO B 1 84 ? -13.672 0.167 9.391 1 98.38 84 PRO B C 1
ATOM 2120 O O . PRO B 1 84 ? -14.508 0.965 9.82 1 98.38 84 PRO B O 1
ATOM 2123 N N . PHE B 1 85 ? -12.742 0.467 8.602 1 98.81 85 PHE B N 1
ATOM 2124 C CA . PHE B 1 85 ? -12.57 1.85 8.172 1 98.81 85 PHE B CA 1
ATOM 2125 C C . PHE B 1 85 ? -13.797 2.334 7.406 1 98.81 85 PHE B C 1
ATOM 2127 O O . PHE B 1 85 ? -14.172 3.506 7.5 1 98.81 85 PHE B O 1
ATOM 2134 N N . PHE B 1 86 ? -14.445 1.466 6.648 1 98.81 86 PHE B N 1
ATOM 2135 C CA . PHE B 1 86 ? -15.602 1.852 5.852 1 98.81 86 PHE B CA 1
ATOM 2136 C C . PHE B 1 86 ? -16.688 2.467 6.734 1 98.81 86 PHE B C 1
ATOM 2138 O O . PHE B 1 86 ? -17.328 3.436 6.34 1 98.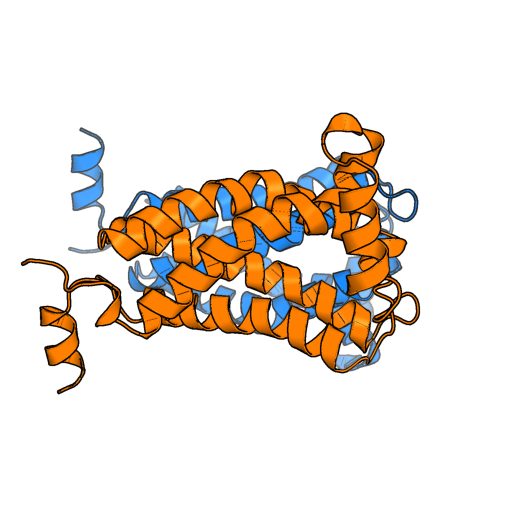81 86 PHE B O 1
ATOM 2145 N N . PHE B 1 87 ? -16.859 1.978 7.91 1 98.56 87 PHE B N 1
ATOM 2146 C CA . PHE B 1 87 ? -17.891 2.473 8.812 1 98.56 87 PHE B CA 1
ATOM 2147 C C . PHE B 1 87 ? -17.516 3.852 9.352 1 98.56 87 PHE B C 1
ATOM 2149 O O . PHE B 1 87 ? -18.375 4.742 9.414 1 98.56 87 PHE B O 1
ATOM 2156 N N . PHE B 1 88 ? -16.266 4.016 9.688 1 98.44 88 PHE B N 1
ATOM 2157 C CA . PHE B 1 88 ? -15.797 5.312 10.156 1 98.44 88 PHE B CA 1
ATOM 2158 C C . PHE B 1 88 ? -15.906 6.359 9.047 1 98.44 88 PHE B C 1
ATOM 2160 O O . PHE B 1 88 ? -16.281 7.504 9.305 1 98.44 88 PHE B O 1
ATOM 2167 N N . ALA B 1 89 ? -15.555 5.898 7.898 1 98.56 89 ALA B N 1
ATOM 2168 C CA . ALA B 1 89 ? -15.617 6.82 6.766 1 98.56 89 ALA B CA 1
ATOM 2169 C C . ALA B 1 89 ? -17.047 7.258 6.488 1 98.56 89 ALA B C 1
ATOM 2171 O O . ALA B 1 89 ? -17.312 8.445 6.293 1 98.56 89 ALA B O 1
ATOM 2172 N N . CYS B 1 90 ? -17.969 6.34 6.473 1 98.06 90 CYS B N 1
ATOM 2173 C CA . CYS B 1 90 ? -19.359 6.68 6.246 1 98.06 90 CYS B CA 1
ATOM 2174 C C . CYS B 1 90 ? -19.844 7.707 7.262 1 98.06 90 CYS B C 1
ATOM 2176 O O . CYS B 1 90 ? -20.438 8.719 6.891 1 98.06 90 CYS B O 1
ATOM 2178 N N . TYR B 1 91 ? -19.562 7.473 8.492 1 97.94 91 TYR B N 1
ATOM 2179 C CA . TYR B 1 91 ? -19.969 8.398 9.547 1 97.94 91 TYR B CA 1
ATOM 2180 C C . TYR B 1 91 ? -19.344 9.773 9.328 1 97.94 91 TYR B C 1
ATOM 2182 O O . TYR B 1 91 ? -20.047 10.789 9.352 1 97.94 91 TYR B O 1
ATOM 2190 N N . ALA B 1 92 ? -18.078 9.797 9.094 1 97.56 92 ALA B N 1
ATOM 2191 C CA . ALA B 1 92 ? -17.344 11.055 9 1 97.56 92 ALA B CA 1
ATOM 2192 C C . ALA B 1 92 ? -17.797 11.867 7.789 1 97.56 92 ALA B C 1
ATOM 2194 O O . ALA B 1 92 ? -17.859 13.094 7.848 1 97.56 92 ALA B O 1
ATOM 2195 N N . PHE B 1 93 ? -18.078 11.234 6.711 1 96.88 93 PHE B N 1
ATOM 2196 C CA . PHE B 1 93 ? -18.453 11.953 5.504 1 96.88 93 PHE B CA 1
ATOM 2197 C C . PHE B 1 93 ? -19.875 12.508 5.629 1 96.88 93 PHE B C 1
ATOM 2199 O O . PHE B 1 93 ? -20.172 13.578 5.09 1 96.88 93 PHE B O 1
ATOM 2206 N N . ILE B 1 94 ? -20.734 11.836 6.359 1 95.69 94 ILE B N 1
ATOM 2207 C CA . ILE B 1 94 ? -22.078 12.352 6.613 1 95.69 94 ILE B CA 1
ATOM 2208 C C . ILE B 1 94 ? -22.016 13.5 7.613 1 95.69 94 ILE B C 1
ATOM 2210 O O . ILE B 1 94 ? -22.594 14.57 7.387 1 95.69 94 ILE B O 1
ATOM 2214 N N . ALA B 1 95 ? -21.25 13.281 8.68 1 95.31 95 ALA B N 1
ATOM 2215 C CA . ALA B 1 95 ? -21.219 14.227 9.797 1 95.31 95 ALA B CA 1
ATOM 2216 C C . ALA B 1 95 ? -20.266 15.383 9.508 1 95.31 95 ALA B C 1
ATOM 2218 O O . ALA B 1 95 ? -20.297 16.406 10.188 1 95.31 95 ALA B O 1
ATOM 2219 N N . GLY B 1 96 ? -19.438 15.203 8.562 1 94 96 GLY B N 1
ATOM 2220 C CA . GLY B 1 96 ? -18.484 16.25 8.242 1 94 96 GLY B CA 1
ATOM 2221 C C . GLY B 1 96 ? -17.375 16.375 9.266 1 94 96 GLY B C 1
ATOM 2222 O O . GLY B 1 96 ? -17.109 17.453 9.789 1 94 96 GLY B O 1
ATOM 2223 N N . LYS B 1 97 ? -16.688 15.242 9.547 1 95.06 97 LYS B N 1
ATOM 2224 C CA . LYS B 1 97 ? -15.641 15.211 10.562 1 95.06 97 LYS B CA 1
ATOM 2225 C C . LYS B 1 97 ? -14.258 15.289 9.93 1 95.06 97 LYS B C 1
ATOM 2227 O O . LYS B 1 97 ? -13.836 14.375 9.219 1 95.06 97 LYS B O 1
ATOM 2232 N N . ASN B 1 98 ? -13.508 16.297 10.227 1 95.31 98 ASN B N 1
ATOM 2233 C CA . ASN B 1 98 ? -12.203 16.547 9.625 1 95.31 98 ASN B CA 1
ATOM 2234 C C . ASN B 1 98 ? -11.18 15.516 10.055 1 95.31 98 ASN B C 1
ATOM 2236 O O . ASN B 1 98 ? -10.172 15.297 9.375 1 95.31 98 ASN B O 1
ATOM 2240 N N . TRP B 1 99 ? -11.398 14.906 11.18 1 95.75 99 TRP B N 1
ATOM 2241 C CA . TRP B 1 99 ? -10.414 13.945 11.68 1 95.75 99 TRP B CA 1
ATOM 2242 C C . TRP B 1 99 ? -10.273 12.766 10.727 1 95.75 99 TRP B C 1
ATOM 2244 O O . TRP B 1 99 ? -9.328 11.977 10.836 1 95.75 99 TRP B O 1
ATOM 2254 N N . ILE B 1 100 ? -11.141 12.617 9.727 1 98 100 ILE B N 1
ATOM 2255 C CA . ILE B 1 100 ? -11.109 11.508 8.781 1 98 100 ILE B CA 1
ATOM 2256 C C . ILE B 1 100 ? -9.992 11.727 7.762 1 98 100 ILE B C 1
ATOM 2258 O O . ILE B 1 100 ? -9.648 10.812 7.004 1 98 100 ILE B O 1
ATOM 2262 N N . ARG B 1 101 ? -9.422 12.898 7.668 1 97.75 101 ARG B N 1
ATOM 2263 C CA . ARG B 1 101 ? -8.438 13.273 6.652 1 97.75 101 ARG B CA 1
ATOM 2264 C C . ARG B 1 101 ? -7.25 12.32 6.66 1 97.75 101 ARG B C 1
ATOM 2266 O O . ARG B 1 101 ? -6.941 11.695 5.641 1 97.75 101 ARG B O 1
ATOM 2273 N N . ILE B 1 102 ? -6.602 12.133 7.797 1 98.5 102 ILE B N 1
ATOM 2274 C CA . ILE B 1 102 ? -5.383 11.336 7.879 1 98.5 102 ILE B CA 1
ATOM 2275 C C . ILE B 1 102 ? -5.715 9.859 7.664 1 98.5 102 ILE B C 1
ATOM 2277 O O . ILE B 1 102 ? -5.082 9.188 6.844 1 98.5 102 ILE B O 1
ATOM 2281 N N . PRO B 1 103 ? -6.762 9.344 8.328 1 98.56 103 PRO B N 1
ATOM 2282 C CA . PRO B 1 103 ? -7.133 7.961 8.031 1 98.56 103 PRO B CA 1
ATOM 2283 C C . PRO B 1 103 ? -7.469 7.75 6.555 1 98.56 103 PRO B C 1
ATOM 2285 O O . PRO B 1 103 ? -7.18 6.688 6 1 98.56 103 PRO B O 1
ATOM 2288 N N . SER B 1 104 ? -8.039 8.727 5.969 1 98.81 104 SER B N 1
ATOM 2289 C CA . SER B 1 104 ? -8.375 8.617 4.555 1 98.81 104 SER B CA 1
ATOM 2290 C C . SER B 1 104 ? -7.117 8.594 3.689 1 98.81 104 SER B C 1
ATOM 2292 O O . SER B 1 104 ? -7.066 7.879 2.684 1 98.81 104 SER B O 1
ATOM 2294 N N . ILE B 1 105 ? -6.145 9.359 4.043 1 98.81 105 ILE B N 1
ATOM 2295 C CA . ILE B 1 105 ? -4.879 9.352 3.314 1 98.81 105 ILE B CA 1
ATOM 2296 C C . ILE B 1 105 ? -4.234 7.973 3.424 1 98.81 105 ILE B C 1
ATOM 2298 O O . ILE B 1 105 ? -3.768 7.418 2.426 1 98.81 105 ILE B O 1
ATOM 2302 N N . ILE B 1 106 ? -4.254 7.441 4.574 1 98.94 106 ILE B N 1
ATOM 2303 C CA . ILE B 1 106 ? -3.695 6.117 4.82 1 98.94 106 ILE B CA 1
ATOM 2304 C C . ILE B 1 106 ? -4.469 5.07 4.02 1 98.94 106 ILE B C 1
ATOM 2306 O O . ILE B 1 106 ? -3.875 4.258 3.311 1 98.94 106 ILE B O 1
ATOM 2310 N N . TYR B 1 107 ? -5.781 5.156 4.102 1 98.88 107 TYR B N 1
ATOM 2311 C CA . TYR B 1 107 ? -6.648 4.215 3.404 1 98.88 107 TYR B CA 1
ATOM 2312 C C . TYR B 1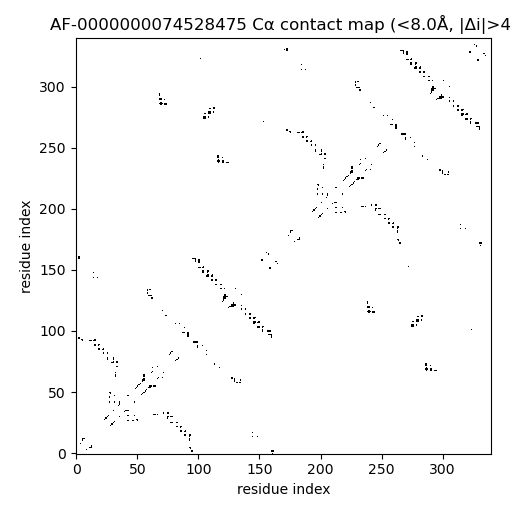 107 ? -6.43 4.285 1.897 1 98.88 107 TYR B C 1
ATOM 2314 O O . TYR B 1 107 ? -6.234 3.258 1.243 1 98.88 107 TYR B O 1
ATOM 2322 N N . ALA B 1 108 ? -6.512 5.469 1.395 1 98.94 108 ALA B N 1
ATOM 2323 C CA . ALA B 1 108 ? -6.398 5.652 -0.05 1 98.94 108 ALA B CA 1
ATOM 2324 C C . ALA B 1 108 ? -5.051 5.16 -0.564 1 98.94 108 ALA B C 1
ATOM 2326 O O . ALA B 1 108 ? -4.984 4.449 -1.571 1 98.94 108 ALA B O 1
ATOM 2327 N N . THR B 1 109 ? -3.986 5.496 0.131 1 98.94 109 THR B N 1
ATOM 2328 C CA . THR B 1 109 ? -2.646 5.062 -0.25 1 98.94 109 THR B CA 1
ATOM 2329 C C . THR B 1 109 ? -2.539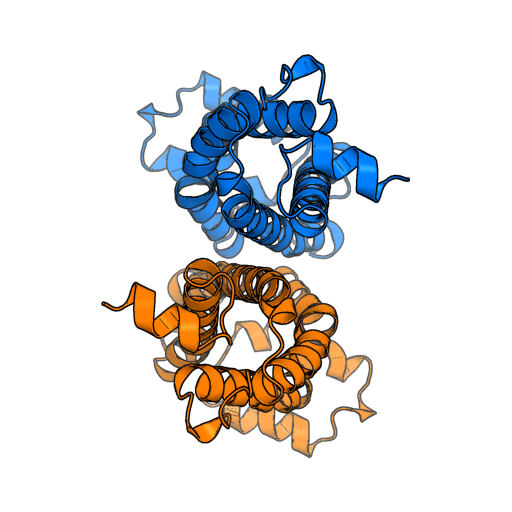 3.539 -0.214 1 98.94 109 THR B C 1
ATOM 2331 O O . THR B 1 109 ? -2.016 2.926 -1.146 1 98.94 109 THR B O 1
ATOM 2334 N N . HIS B 1 110 ? -3.033 2.965 0.811 1 98.94 110 HIS B N 1
ATOM 2335 C CA . HIS B 1 110 ? -3.025 1.517 0.985 1 98.94 110 HIS B CA 1
ATOM 2336 C C . HIS B 1 110 ? -3.75 0.819 -0.161 1 98.94 110 HIS B C 1
ATOM 2338 O O . HIS B 1 110 ? -3.193 -0.081 -0.795 1 98.94 110 HIS B O 1
ATOM 2344 N N . VAL B 1 111 ? -4.941 1.297 -0.461 1 98.88 111 VAL B N 1
ATOM 2345 C CA . VAL B 1 111 ? -5.758 0.64 -1.477 1 98.88 111 VAL B CA 1
ATOM 2346 C C . VAL B 1 111 ? -5.117 0.825 -2.852 1 98.88 111 VAL B C 1
ATOM 2348 O O . VAL B 1 111 ? -5.039 -0.121 -3.639 1 98.88 111 VAL B O 1
ATOM 2351 N N . MET B 1 112 ? -4.688 2.018 -3.092 1 98.88 112 MET B N 1
ATOM 2352 C CA . MET B 1 112 ? -4.023 2.254 -4.371 1 98.88 112 MET B CA 1
ATOM 2353 C C . MET B 1 112 ? -2.812 1.341 -4.535 1 98.88 112 MET B C 1
ATOM 2355 O O . MET B 1 112 ? -2.58 0.797 -5.613 1 98.88 112 MET B O 1
ATOM 2359 N N . THR B 1 113 ? -2.059 1.182 -3.494 1 98.88 113 THR B N 1
ATOM 2360 C CA . THR B 1 113 ? -0.874 0.332 -3.539 1 98.88 113 THR B CA 1
ATOM 2361 C C . THR B 1 113 ? -1.259 -1.117 -3.826 1 98.88 113 THR B C 1
ATOM 2363 O O . THR B 1 113 ? -0.58 -1.805 -4.594 1 98.88 113 THR B O 1
ATOM 2366 N N . THR B 1 114 ? -2.338 -1.625 -3.256 1 98.88 114 THR B N 1
ATOM 2367 C CA . THR B 1 114 ? -2.752 -3.008 -3.475 1 98.88 114 THR B CA 1
ATOM 2368 C C . THR B 1 114 ? -3.156 -3.227 -4.93 1 98.88 114 THR B C 1
ATOM 2370 O O . THR B 1 114 ? -3.018 -4.332 -5.457 1 98.88 114 THR B O 1
ATOM 2373 N N . LEU B 1 115 ? -3.645 -2.193 -5.586 1 98.81 115 LEU B N 1
ATOM 2374 C CA . LEU B 1 115 ? -4.184 -2.346 -6.934 1 98.81 115 LEU B CA 1
ATOM 2375 C C . LEU B 1 115 ? -3.064 -2.359 -7.969 1 98.81 115 LEU B C 1
ATOM 2377 O O . LEU B 1 115 ? -3.271 -2.787 -9.109 1 98.81 115 LEU B O 1
ATOM 2381 N N . VAL B 1 116 ? -1.873 -1.954 -7.57 1 98.75 116 VAL B N 1
ATOM 2382 C CA . VAL B 1 116 ? -0.763 -1.915 -8.516 1 98.75 116 VAL B CA 1
ATOM 2383 C C . VAL B 1 116 ? -0.387 -3.336 -8.93 1 98.75 116 VAL B C 1
ATOM 2385 O O . VAL B 1 116 ? -0.412 -3.67 -10.117 1 98.75 116 VAL B O 1
ATOM 2388 N N . PRO B 1 117 ? -0.088 -4.246 -7.996 1 98.88 117 PRO B N 1
ATOM 2389 C CA . PRO B 1 117 ? 0.23 -5.609 -8.43 1 98.88 117 PRO B CA 1
ATOM 2390 C C . PRO B 1 117 ? -0.977 -6.34 -9.016 1 98.88 117 PRO B C 1
ATOM 2392 O O . PRO B 1 117 ? -0.823 -7.184 -9.906 1 98.88 117 PRO B O 1
ATOM 2395 N N . ILE B 1 118 ? -2.156 -6.027 -8.562 1 98.88 118 ILE B N 1
ATOM 2396 C CA . ILE B 1 118 ? -3.365 -6.668 -9.07 1 98.88 118 ILE B CA 1
ATOM 2397 C C . ILE B 1 118 ? -3.541 -6.336 -10.547 1 98.88 118 ILE B C 1
ATOM 2399 O O . ILE B 1 118 ? -3.684 -7.238 -11.383 1 98.88 118 ILE B O 1
ATOM 2403 N N . MET B 1 119 ? -3.48 -5.047 -10.875 1 98.75 119 MET B N 1
ATOM 2404 C CA . MET B 1 119 ? -3.615 -4.629 -12.266 1 98.75 119 MET B CA 1
ATOM 2405 C C . MET B 1 119 ? -2.455 -5.152 -13.102 1 98.75 119 MET B C 1
ATOM 2407 O O . MET B 1 119 ? -2.65 -5.578 -14.242 1 98.75 119 MET B O 1
ATOM 2411 N N . SER B 1 120 ? -1.272 -5.16 -12.562 1 98.75 120 SER B N 1
ATOM 2412 C CA . SER B 1 120 ? -0.107 -5.656 -13.289 1 98.75 120 SER B CA 1
ATOM 2413 C C . SER B 1 120 ? -0.244 -7.141 -13.602 1 98.75 120 SER B C 1
ATOM 2415 O O . SER B 1 120 ? 0.185 -7.602 -14.664 1 98.75 120 SER B O 1
ATOM 2417 N N . ALA B 1 121 ? -0.795 -7.871 -12.656 1 98.75 121 ALA B N 1
ATOM 2418 C CA . ALA B 1 121 ? -0.997 -9.297 -12.891 1 98.75 121 ALA B CA 1
ATOM 2419 C C . ALA B 1 121 ? -1.928 -9.539 -14.07 1 98.75 121 ALA B C 1
ATOM 2421 O O . ALA B 1 121 ? -1.627 -10.352 -14.953 1 98.75 121 ALA B O 1
ATOM 2422 N N . PHE B 1 122 ? -2.998 -8.789 -14.133 1 98.69 122 PHE B N 1
ATOM 2423 C CA . PHE B 1 122 ? -3.965 -8.953 -15.219 1 98.69 122 PHE B CA 1
ATOM 2424 C C . PHE B 1 122 ? -3.355 -8.555 -16.547 1 98.69 122 PHE B C 1
ATOM 2426 O O . PHE B 1 122 ? -3.68 -9.133 -17.594 1 98.69 122 PHE B O 1
ATOM 2433 N N . ILE B 1 123 ? -2.498 -7.605 -16.5 1 98.44 123 ILE B N 1
ATOM 2434 C CA . ILE B 1 123 ? -2.033 -6.996 -17.75 1 98.44 123 ILE B CA 1
ATOM 2435 C C . ILE B 1 123 ? -0.792 -7.73 -18.25 1 98.44 123 ILE B C 1
ATOM 2437 O O . ILE B 1 123 ? -0.61 -7.902 -19.453 1 98.44 123 ILE B O 1
ATOM 2441 N N . PHE B 1 124 ? 0.039 -8.281 -17.297 1 98.31 124 PHE B N 1
ATOM 2442 C CA . PHE B 1 124 ? 1.366 -8.672 -17.766 1 98.31 124 PHE B CA 1
ATOM 2443 C C . PHE B 1 124 ? 1.676 -10.109 -17.359 1 98.31 124 PHE B C 1
ATOM 2445 O O . PHE B 1 124 ? 2.592 -10.727 -17.906 1 98.31 124 PHE B O 1
ATOM 2452 N N . ASP B 1 125 ? 0.996 -10.688 -16.422 1 98.56 125 ASP B N 1
ATOM 2453 C CA . ASP B 1 125 ? 1.345 -12.008 -15.898 1 98.56 125 ASP B CA 1
ATOM 2454 C C . ASP B 1 125 ? 0.625 -13.109 -16.688 1 98.56 125 ASP B C 1
ATOM 2456 O O . ASP B 1 125 ? -0.6 -13.219 -16.609 1 98.56 125 ASP B O 1
ATOM 2460 N N . PRO B 1 126 ? 1.33 -13.914 -17.328 1 98.06 126 PRO B N 1
ATOM 2461 C CA . PRO B 1 126 ? 0.692 -14.969 -18.125 1 98.06 126 PRO B CA 1
ATOM 2462 C C . PRO B 1 126 ? -0.219 -15.867 -17.281 1 98.06 126 PRO B C 1
ATOM 2464 O O . PRO B 1 126 ? -1.223 -16.375 -17.797 1 98.06 126 PRO B O 1
ATOM 2467 N N . ALA B 1 127 ? 0.037 -15.969 -16.078 1 97.31 127 ALA B N 1
ATOM 2468 C CA . ALA B 1 127 ? -0.744 -16.844 -15.211 1 97.31 127 ALA B CA 1
ATOM 2469 C C . ALA B 1 127 ? -2.115 -16.234 -14.914 1 97.31 127 ALA B C 1
ATOM 2471 O O . ALA B 1 127 ? -3.07 -16.969 -14.633 1 97.31 127 ALA B O 1
ATOM 2472 N N . PHE B 1 128 ? -2.201 -14.875 -15.062 1 98.38 128 PHE B N 1
ATOM 2473 C CA . PHE B 1 128 ? -3.43 -14.203 -14.656 1 98.38 128 PHE B CA 1
ATOM 2474 C C . PHE B 1 128 ? -3.93 -13.273 -15.758 1 98.38 128 PHE B C 1
ATOM 2476 O O . PHE B 1 128 ? -4.879 -12.516 -15.547 1 98.38 128 PHE B O 1
ATOM 2483 N N . LEU B 1 129 ? -3.301 -13.367 -16.875 1 97.88 129 LEU B N 1
ATOM 2484 C CA . LEU B 1 129 ? -3.592 -12.477 -18 1 97.88 129 LEU B CA 1
ATOM 2485 C C . LEU B 1 129 ? -5.086 -12.445 -18.297 1 97.88 129 LEU B C 1
ATOM 2487 O O . LEU B 1 129 ? -5.699 -13.492 -18.531 1 97.88 129 LEU B O 1
ATOM 2491 N N . ASN B 1 130 ? -5.715 -11.297 -18.219 1 97.88 130 ASN B N 1
ATOM 2492 C CA . ASN B 1 130 ? -7.133 -11.07 -18.484 1 97.88 130 ASN B CA 1
ATOM 2493 C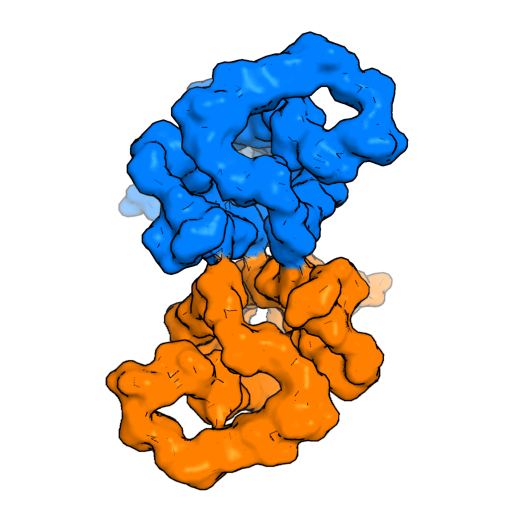 C . ASN B 1 130 ? -7.406 -9.617 -18.859 1 97.88 130 ASN B C 1
ATOM 2495 O O . ASN B 1 130 ? -7.387 -8.727 -18.016 1 97.88 130 ASN B O 1
ATOM 2499 N N . HIS B 1 131 ? -7.777 -9.375 -20.109 1 95.38 131 HIS B N 1
ATOM 2500 C CA . HIS B 1 131 ? -7.965 -8.023 -20.625 1 95.38 131 HIS B CA 1
ATOM 2501 C C . HIS B 1 131 ? -9.445 -7.707 -20.812 1 95.38 131 HIS B C 1
ATOM 2503 O O . HIS B 1 131 ? -9.805 -6.824 -21.594 1 95.38 131 HIS B O 1
ATOM 2509 N N . ASN B 1 132 ? -10.297 -8.523 -20.094 1 97.69 132 ASN B N 1
ATOM 2510 C CA . ASN B 1 132 ? -11.719 -8.172 -20.109 1 97.69 132 ASN B CA 1
ATOM 2511 C C . ASN B 1 132 ? -11.945 -6.73 -19.672 1 97.69 132 ASN B C 1
ATOM 2513 O O . ASN B 1 132 ? -11.508 -6.328 -18.594 1 97.69 132 ASN B O 1
ATOM 2517 N N . PRO B 1 133 ? -12.578 -5.961 -20.438 1 97.25 133 PRO B N 1
ATOM 2518 C CA . PRO B 1 133 ? -12.703 -4.531 -20.141 1 97.25 133 PRO B CA 1
ATOM 2519 C C . PRO B 1 133 ? -13.516 -4.262 -18.875 1 97.25 133 PRO B C 1
ATOM 2521 O O . PRO B 1 133 ? -13.242 -3.293 -18.156 1 97.25 133 PRO B O 1
ATOM 2524 N N . VAL B 1 134 ? -14.523 -5.051 -18.641 1 97.44 134 VAL B N 1
ATOM 2525 C CA . VAL B 1 134 ? -15.352 -4.844 -17.453 1 97.44 134 VAL B CA 1
ATOM 2526 C C . VAL B 1 134 ? -14.539 -5.164 -16.203 1 97.44 134 VAL B C 1
ATOM 2528 O O . VAL B 1 134 ? -14.602 -4.43 -15.211 1 97.44 134 VAL B O 1
ATOM 2531 N N . LEU B 1 135 ? -13.758 -6.254 -16.25 1 98 135 LEU B N 1
ATOM 2532 C CA . LEU B 1 135 ? -12.891 -6.621 -15.133 1 98 135 LEU B CA 1
ATOM 2533 C C . LEU B 1 135 ? -11.883 -5.516 -14.844 1 98 135 LEU B C 1
ATOM 2535 O O . LEU B 1 135 ? -11.789 -5.035 -13.711 1 98 135 LEU B O 1
ATOM 2539 N N . LEU B 1 136 ? -11.219 -5.055 -15.836 1 98.25 136 LEU B N 1
ATOM 2540 C CA . LEU B 1 136 ? -10.195 -4.031 -15.68 1 98.25 136 LEU B CA 1
ATOM 2541 C C . LEU B 1 136 ? -10.805 -2.709 -15.227 1 98.25 136 LEU B C 1
ATOM 2543 O O . LEU B 1 136 ? -10.234 -2.008 -14.391 1 98.25 136 LEU B O 1
ATOM 2547 N N . ALA B 1 137 ? -11.953 -2.406 -15.766 1 97.5 137 ALA B N 1
ATOM 2548 C CA . ALA B 1 137 ? -12.633 -1.169 -15.375 1 97.5 137 ALA B CA 1
ATOM 2549 C C . ALA B 1 137 ? -13.07 -1.214 -13.914 1 97.5 137 ALA B C 1
ATOM 2551 O O . ALA B 1 137 ? -12.961 -0.216 -13.195 1 97.5 137 ALA B O 1
ATOM 2552 N N . THR B 1 138 ? -13.578 -2.357 -13.539 1 96.44 138 THR B N 1
ATOM 2553 C CA . THR B 1 138 ? -14.031 -2.494 -12.164 1 96.44 138 THR B CA 1
ATOM 2554 C C . THR B 1 138 ? -12.875 -2.309 -11.188 1 96.44 138 THR B C 1
ATOM 2556 O O . THR B 1 138 ? -12.969 -1.523 -10.242 1 96.44 138 THR B O 1
ATOM 2559 N N . TYR B 1 139 ? -11.773 -2.938 -11.414 1 97.69 139 TYR B N 1
ATOM 2560 C CA . TYR B 1 139 ? -10.609 -2.777 -10.547 1 97.69 139 TYR B CA 1
ATOM 2561 C C . TYR B 1 139 ? -10.055 -1.361 -10.633 1 97.69 139 TYR B C 1
ATOM 2563 O O . TYR B 1 139 ? -9.586 -0.81 -9.633 1 97.69 139 TYR B O 1
ATOM 2571 N N . SER B 1 140 ? -10.18 -0.733 -11.75 1 97.38 140 SER B N 1
ATOM 2572 C CA . SER B 1 140 ? -9.68 0.625 -11.938 1 97.38 140 SER B CA 1
ATOM 2573 C C . SER B 1 140 ? -10.492 1.628 -11.125 1 97.38 140 SER B C 1
ATOM 2575 O O . SER B 1 140 ? -9.945 2.607 -10.609 1 97.38 140 SER B O 1
ATOM 2577 N N . VAL B 1 141 ? -11.758 1.405 -11.031 1 96.38 141 VAL B N 1
ATOM 2578 C CA . VAL B 1 141 ? -12.609 2.287 -10.242 1 96.38 141 VAL B CA 1
ATOM 2579 C C . VAL B 1 141 ? -12.133 2.305 -8.789 1 96.38 141 VAL B C 1
ATOM 2581 O O . VAL B 1 141 ? -12.102 3.359 -8.156 1 96.38 141 VAL B O 1
ATOM 2584 N N . TYR B 1 142 ? -11.695 1.2 -8.344 1 96.31 142 TYR B N 1
ATOM 2585 C CA . TYR B 1 142 ? -11.242 1.067 -6.969 1 96.31 142 TYR B CA 1
ATOM 2586 C C . TYR B 1 142 ? -9.836 1.64 -6.797 1 96.31 142 TYR B C 1
ATOM 2588 O O . TYR B 1 142 ? -9.328 1.723 -5.68 1 96.31 142 TYR B O 1
ATOM 2596 N N . PHE B 1 143 ? -9.273 2.004 -7.879 1 98.38 143 PHE B N 1
ATOM 2597 C CA . PHE B 1 143 ? -8.047 2.789 -7.824 1 98.38 143 PHE B CA 1
ATOM 2598 C C . PHE B 1 143 ? -8.352 4.277 -7.945 1 98.38 143 PHE B C 1
ATOM 2600 O O . PHE B 1 143 ? -7.797 5.094 -7.207 1 98.38 143 PHE B O 1
ATOM 2607 N N . ILE B 1 144 ? -9.25 4.66 -8.836 1 98.56 144 ILE B N 1
ATOM 2608 C CA . ILE B 1 144 ? -9.539 6.039 -9.211 1 98.56 144 ILE B CA 1
ATOM 2609 C C . ILE B 1 144 ? -10.203 6.762 -8.039 1 98.56 144 ILE B C 1
ATOM 2611 O O . ILE B 1 144 ? -9.844 7.898 -7.719 1 98.56 144 ILE B O 1
ATOM 2615 N N . ILE B 1 145 ? -11.117 6.137 -7.379 1 98.5 145 ILE B N 1
ATOM 2616 C CA . ILE B 1 145 ? -11.836 6.789 -6.293 1 98.5 145 ILE B CA 1
ATOM 2617 C C . ILE B 1 145 ? -10.891 7.039 -5.121 1 98.5 145 ILE B C 1
ATOM 2619 O O . ILE B 1 145 ? -10.836 8.148 -4.582 1 98.5 145 ILE B O 1
ATOM 2623 N N . PRO B 1 146 ? -10.117 6.078 -4.73 1 98.75 146 PRO B N 1
ATOM 2624 C CA . PRO B 1 146 ? -9.109 6.355 -3.703 1 98.75 146 PRO B CA 1
ATOM 2625 C C . PRO B 1 146 ? -8.117 7.43 -4.129 1 98.75 146 PRO B C 1
ATOM 2627 O O . PRO B 1 146 ? -7.641 8.203 -3.295 1 98.75 146 PRO B O 1
ATOM 2630 N N . LEU B 1 147 ? -7.789 7.449 -5.371 1 98.81 147 LEU B N 1
ATOM 2631 C CA . LEU B 1 147 ? -6.918 8.516 -5.848 1 98.81 147 LEU B CA 1
ATOM 2632 C C . LEU B 1 147 ? -7.574 9.883 -5.652 1 98.81 147 LEU B C 1
ATOM 2634 O O . LEU B 1 147 ? -6.926 10.828 -5.188 1 98.81 147 LEU B O 1
ATOM 2638 N N . LEU B 1 148 ? -8.828 10.008 -6 1 98.56 148 LEU B N 1
ATOM 2639 C CA . LEU B 1 148 ? -9.57 11.25 -5.801 1 98.56 148 LEU B CA 1
ATOM 2640 C C . LEU B 1 148 ? -9.648 11.594 -4.316 1 98.56 148 LEU B C 1
ATOM 2642 O O . LEU B 1 148 ? -9.516 12.766 -3.943 1 98.56 148 LEU B O 1
ATOM 2646 N N . LEU B 1 149 ? -9.883 10.586 -3.557 1 98.69 149 LEU B N 1
ATOM 2647 C CA . LEU B 1 149 ? -9.922 10.781 -2.111 1 98.69 149 LEU B CA 1
ATOM 2648 C C . LEU B 1 149 ? -8.586 11.312 -1.6 1 98.69 149 LEU B C 1
ATOM 2650 O O . LEU B 1 149 ? -8.555 12.281 -0.841 1 98.69 149 LEU B O 1
ATOM 2654 N N . LEU B 1 150 ? -7.547 10.703 -2.018 1 98.75 150 LEU B N 1
ATOM 2655 C CA . LEU B 1 150 ? -6.203 11.109 -1.617 1 98.75 150 LEU B CA 1
ATOM 2656 C C . LEU B 1 150 ? -5.941 12.562 -2.002 1 98.75 150 LEU B C 1
ATOM 2658 O O . LEU B 1 150 ? -5.488 13.359 -1.173 1 98.75 150 LEU B O 1
ATOM 2662 N N . LEU B 1 151 ? -6.25 12.867 -3.207 1 98.38 151 LEU B N 1
ATOM 2663 C CA . LEU B 1 151 ? -6.031 14.227 -3.689 1 98.38 151 LEU B CA 1
ATOM 2664 C C . LEU B 1 151 ? -6.852 15.234 -2.885 1 98.38 151 LEU B C 1
ATOM 2666 O O . LEU B 1 151 ? -6.348 16.297 -2.512 1 98.38 151 LEU B O 1
ATOM 2670 N N . ASN B 1 152 ? -8.086 14.875 -2.637 1 97.5 152 ASN B N 1
ATOM 2671 C CA . ASN B 1 152 ? -8.953 15.742 -1.849 1 97.5 152 ASN B CA 1
ATOM 2672 C C . ASN B 1 152 ? -8.383 15.984 -0.453 1 97.5 152 ASN B C 1
ATOM 2674 O O . ASN B 1 152 ? -8.398 17.109 0.039 1 97.5 152 ASN B O 1
ATOM 2678 N N . MET B 1 153 ? -7.875 14.953 0.14 1 97.62 153 MET B N 1
ATOM 2679 C CA . MET B 1 153 ? -7.379 15.055 1.51 1 97.62 153 MET B CA 1
ATOM 2680 C C . MET B 1 153 ? -6.027 15.758 1.552 1 97.62 153 MET B C 1
ATOM 2682 O O . MET B 1 153 ? -5.703 16.422 2.533 1 97.62 153 MET B O 1
ATOM 2686 N N . VAL B 1 154 ? -5.254 15.586 0.544 1 97.19 154 VAL B N 1
ATOM 2687 C CA . VAL B 1 154 ? -3.938 16.219 0.49 1 97.19 154 VAL B CA 1
ATOM 2688 C C . VAL B 1 154 ? -4.09 17.719 0.217 1 97.19 154 VAL B C 1
ATOM 2690 O O . VAL B 1 154 ? -3.379 18.531 0.801 1 97.19 154 VAL B O 1
ATOM 2693 N N . LEU B 1 155 ? -5.016 18.094 -0.592 1 94.56 155 LEU B N 1
ATOM 2694 C CA . LEU B 1 155 ? -5.164 19.469 -1.04 1 94.56 155 LEU B CA 1
ATOM 2695 C C . LEU B 1 155 ? -5.863 20.312 0.02 1 94.56 155 LEU B C 1
ATOM 2697 O O . LEU B 1 155 ? -5.625 21.531 0.115 1 94.56 155 LEU B O 1
ATOM 2701 N N . TYR B 1 156 ? -6.699 19.656 0.798 1 92 156 TYR B N 1
ATOM 2702 C CA . TYR B 1 156 ? -7.465 20.406 1.786 1 92 156 TYR B CA 1
ATOM 2703 C C . TYR B 1 156 ? -7.125 19.953 3.201 1 92 156 TYR B C 1
ATOM 2705 O O . TYR B 1 156 ? -7.336 18.797 3.553 1 92 156 TYR B O 1
ATOM 2713 N N . THR B 1 157 ? -6.699 20.891 3.957 1 90.56 157 THR B N 1
ATOM 2714 C CA . THR B 1 157 ? -6.344 20.578 5.34 1 90.56 157 THR B CA 1
ATOM 2715 C C . THR B 1 157 ? -7.598 20.328 6.176 1 90.56 157 THR B C 1
ATOM 2717 O O . THR B 1 157 ? -7.57 19.547 7.121 1 90.56 157 THR B O 1
ATOM 2720 N N . ASN B 1 158 ? -8.625 21.078 5.859 1 90.88 158 ASN B N 1
ATOM 2721 C CA . ASN B 1 158 ? -9.953 20.875 6.43 1 90.88 158 ASN B CA 1
ATOM 2722 C C . ASN B 1 158 ? -10.992 20.609 5.348 1 90.88 158 ASN B C 1
ATOM 2724 O O . ASN B 1 158 ? -11.734 21.516 4.957 1 90.88 158 ASN B O 1
ATOM 2728 N N . PRO B 1 159 ? -11.094 19.375 5.047 1 90.12 159 PRO B N 1
ATOM 2729 C CA . PRO B 1 159 ? -11.883 19.047 3.859 1 90.12 159 PRO B CA 1
ATOM 2730 C C . PRO B 1 159 ? -13.367 19.375 4.031 1 90.12 159 PRO B C 1
ATOM 2732 O O . PRO B 1 159 ? -14.086 19.531 3.039 1 90.12 159 PRO B O 1
ATOM 2735 N N . PHE B 1 160 ? -13.859 19.609 5.199 1 89.56 160 PHE B N 1
ATOM 2736 C CA . PHE B 1 160 ? -15.289 19.828 5.383 1 89.56 160 PHE B CA 1
ATOM 2737 C C . PHE B 1 160 ? -15.578 21.25 5.801 1 89.56 160 PHE B C 1
ATOM 2739 O O . PHE B 1 160 ? -16.719 21.594 6.117 1 89.56 160 PHE B O 1
ATOM 2746 N N . ASN B 1 161 ? -14.5 22.031 5.879 1 82.44 161 ASN B N 1
ATOM 2747 C CA . ASN B 1 161 ? -14.703 23.453 6.117 1 82.44 161 ASN B CA 1
ATOM 2748 C C . ASN B 1 161 ? -14.906 24.219 4.812 1 82.44 161 ASN B C 1
ATOM 2750 O O . ASN B 1 161 ? -13.93 24.562 4.133 1 82.44 161 ASN B O 1
ATOM 2754 N N . TYR B 1 162 ? -16.062 24.406 4.422 1 69.88 162 TYR B N 1
ATOM 2755 C CA . TYR B 1 162 ? -16.406 24.953 3.119 1 69.88 162 TYR B CA 1
ATOM 2756 C C . TYR B 1 162 ? -16.219 26.469 3.104 1 69.88 162 TYR B C 1
ATOM 2758 O O . TYR B 1 162 ? -16.062 27.078 2.039 1 69.88 162 TYR B O 1
ATOM 2766 N N . GLU B 1 163 ? -16.078 27.031 4.18 1 65.31 163 GLU B N 1
ATOM 2767 C CA . GLU B 1 163 ? -15.773 28.453 4.168 1 65.31 163 GLU B CA 1
ATOM 2768 C C . GLU B 1 163 ? -14.336 28.703 3.73 1 65.31 163 GLU B C 1
ATOM 2770 O O . GLU B 1 163 ? -14.062 29.641 2.965 1 65.31 163 GLU B O 1
ATOM 2775 N N . GLU B 1 164 ? -13.523 27.906 4.109 1 59.53 164 GLU B N 1
ATOM 2776 C CA . GLU B 1 164 ? -12.109 28.062 3.791 1 59.53 164 GLU B CA 1
ATOM 2777 C C . GLU B 1 164 ? -11.82 27.656 2.346 1 59.53 164 GLU B C 1
ATOM 2779 O O . GLU B 1 164 ? -10.938 28.219 1.705 1 59.53 164 GLU B O 1
ATOM 2784 N N . LYS B 1 165 ? -12.594 26.797 1.81 1 59.25 165 LYS B N 1
ATOM 2785 C CA . LYS B 1 165 ? -12.406 26.312 0.445 1 59.25 165 LYS B CA 1
ATOM 2786 C C . LYS B 1 165 ? -12.758 27.391 -0.574 1 59.25 165 LYS B C 1
ATOM 2788 O O . LYS B 1 165 ? -12.125 27.484 -1.626 1 59.25 165 LYS B O 1
ATOM 2793 N N . LYS B 1 166 ? -13.742 28.172 -0.279 1 56.16 166 LYS B N 1
ATOM 2794 C CA . LYS B 1 166 ? -14.148 29.266 -1.148 1 56.16 166 LYS B CA 1
ATOM 2795 C C . LYS B 1 166 ? -13.023 30.281 -1.312 1 56.16 166 LYS B C 1
ATOM 2797 O O . LYS B 1 166 ? -12.844 30.844 -2.396 1 56.16 166 LYS B O 1
ATOM 2802 N N . ILE B 1 167 ? -12.227 30.328 -0.375 1 52 167 ILE B N 1
ATOM 2803 C CA . ILE B 1 167 ? -11.188 31.359 -0.441 1 52 167 ILE B CA 1
ATOM 2804 C C . ILE B 1 167 ? -10.023 30.844 -1.292 1 52 167 ILE B C 1
ATOM 2806 O O . ILE B 1 167 ? -9.438 31.609 -2.068 1 52 167 ILE B O 1
ATOM 2810 N N 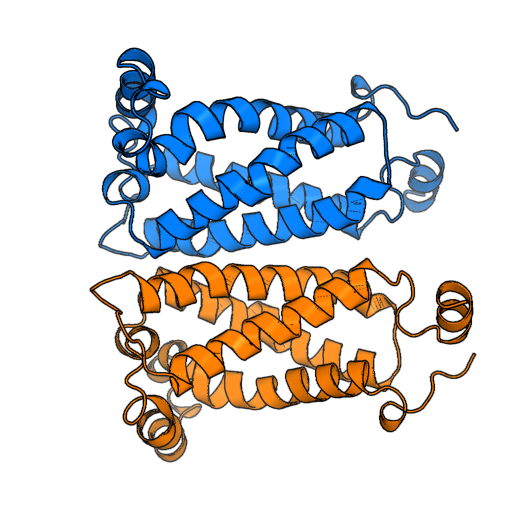. LYS B 1 168 ? -9.789 29.656 -1.186 1 52 168 LYS B N 1
ATOM 2811 C CA . LYS B 1 168 ? -8.648 29.125 -1.928 1 52 168 LYS B CA 1
ATOM 2812 C C . LYS B 1 168 ? -8.961 29.016 -3.416 1 52 168 LYS B C 1
ATOM 2814 O O . LYS B 1 168 ? -8.062 29.094 -4.254 1 52 168 LYS B O 1
ATOM 2819 N N . LYS B 1 169 ? -10.227 28.984 -3.734 1 51.88 169 LYS B N 1
ATOM 2820 C CA . LYS B 1 169 ? -10.656 28.953 -5.129 1 51.88 169 LYS B CA 1
ATOM 2821 C C . LYS B 1 169 ? -10.688 30.359 -5.727 1 51.88 169 LYS B C 1
ATOM 2823 O O . LYS B 1 169 ? -10.82 30.516 -6.941 1 51.88 169 LYS B O 1
ATOM 2828 N N . GLN B 1 170 ? -10.68 31.406 -4.973 1 38.94 170 GLN B N 1
ATOM 2829 C CA . GLN B 1 170 ? -10.625 32.75 -5.52 1 38.94 170 GLN B CA 1
ATOM 2830 C C . GLN B 1 170 ? -9.18 33.188 -5.746 1 38.94 170 GLN B C 1
ATOM 2832 O O . GLN B 1 170 ? -8.875 33.844 -6.734 1 38.94 170 GLN B O 1
#

Secondary structure (DSSP, 8-state):
-PPPPGGG-HHHHHHHHHHHHHHHHIIIIITHHHHTTT-GGGS-HHHHHHHIIIIIHHH--HHHHH--HHHHHHHHHIIIIIHHHHHHHHHHHHHT-GGGHHHHHHHHHHHHHHHHHHHHHHHH-TTT----HHHHHHHHHHHHHHHHHHHHHHH-SSTT-HHHHHHHH-/-PPPPGGG-HHHHHHHHHHHHHHHHIIIIITHHHHTTT-GGGS-HHHHHHHIIIIIHHH--HHHHH--HHHHHHHHHIIIIIHHHHHHHHHHHHHT-GGGHHHHHHHHHHHHHHHHHHHHHHHH-TTT----HHHHHHHHHHHHHHHHHHHHHHH-SSTT-HHHHHHHH-

Foldseek 3Di:
DAQDALVVVVLLVVVLVVLVVVQVCLQLALCCLVCCVVCVVSHPPVSVCCNVVVPCPVQVQVCSVVVDPLNSVVSVCCVPPVNVLSVVSNVCSRRQPQVCLVVLLVNLVSQLVSLVVVLCCCPPNPSRPGVRPVVNVVSVVSNVSSVVSNVLSVVDSRSRPVVVVVVVVD/DAQDALVVVVLLVVVLVVLVVVQVCLQLELCCLVCCVVCVVSHPPVSVCCNVVVPCVVQVQVCSVVVDPLNSVVSVCCVPPVNVLSVVSNVCSRRQPQVCLVVLLVNLVSQLVSLVVVLCCCPPNPSRPGVPPVVNVVSVVSNVSSVVSNVLSVVDSRSRPVVVVVVVVD

Organism: Naegleria gruberi (NCBI:txid5762)

Radius of gyration: 21.87 Å; Cα contacts (8 Å, |Δi|>4): 369; chains: 2; bounding box: 58×56×50 Å

Sequence (340 aa):
MAVPSIFSRPLHLIFFIYFLSHIPITIMIDSQPLLVDKIPQLYPPIIKQILNDHWLEPFQDKLMVVFPVWFASFTVCEVFLQFPFFFFACYAFIAGKNWIRIPSIIYATHVMTTLVPIMSAFIFDPAFLNHNPVLLATYSVYFIIPLLLLLNMVLYTNPFNYEEKKIKKQMAVPSIFSRPLHLIFFIYFLSHIPITIMIDSQPLLVDKIPQLYPPIIKQILNDHWLEPFQDKLMVVFPVWFASFTVCEVFLQFPFFFFACYAFIAGKNWIRIPSIIYATHVMTTLVPIMSAFIFDPAFLNHNPVLLATYSVYFIIPLLLLLNMVLYTNPFNYEEKKIKKQ

pLDDT: mean 93.94, std 10.28, range [38.94, 98.94]

Nearest PDB structures (foldseek):
  8w0r-assembly1_A  TM=8.048E-01  e=3.373E-01  Homo sapiens
  8w0r-assembly1_A  TM=8.212E-01  e=3.005E-01  Homo sapiens